Protein AF-A0AAD9Q7V6-F1 (afdb_monomer_lite)

Structure (mmCIF, N/CA/C/O backbone):
data_AF-A0AAD9Q7V6-F1
#
_entry.id   AF-A0AAD9Q7V6-F1
#
loop_
_atom_site.group_PDB
_atom_site.id
_atom_site.type_symbol
_atom_site.label_atom_id
_atom_site.label_alt_id
_atom_site.label_comp_id
_atom_site.label_asym_id
_atom_site.label_entity_id
_atom_site.label_seq_id
_atom_site.pdbx_PDB_ins_code
_atom_site.Cartn_x
_atom_site.Cartn_y
_atom_site.Cartn_z
_atom_site.occupancy
_atom_site.B_iso_or_equiv
_atom_site.auth_seq_id
_atom_site.auth_comp_id
_atom_site.auth_asym_id
_atom_site.auth_atom_id
_atom_site.pdbx_PDB_model_num
ATOM 1 N N . MET A 1 1 ? 27.556 13.913 -31.090 1.00 35.75 1 MET A N 1
ATOM 2 C CA . MET A 1 1 ? 28.424 13.111 -30.200 1.00 35.75 1 MET A CA 1
ATOM 3 C C . MET A 1 1 ? 27.605 11.921 -29.723 1.00 35.75 1 MET A C 1
ATOM 5 O O . MET A 1 1 ? 26.675 12.115 -28.954 1.00 35.75 1 MET A O 1
ATOM 9 N N . ASN A 1 2 ? 27.863 10.731 -30.268 1.00 34.00 2 ASN A N 1
ATOM 10 C CA . ASN A 1 2 ? 27.064 9.528 -30.014 1.00 34.00 2 ASN A CA 1
ATOM 11 C C . ASN A 1 2 ? 27.581 8.805 -28.765 1.00 34.00 2 ASN A C 1
ATOM 13 O O . ASN A 1 2 ? 28.724 8.353 -28.750 1.00 34.00 2 ASN A O 1
ATOM 17 N N . ALA A 1 3 ? 26.743 8.681 -27.735 1.00 35.53 3 ALA A N 1
ATOM 18 C CA . ALA A 1 3 ? 27.043 7.893 -26.545 1.00 35.53 3 ALA A CA 1
ATOM 19 C C . ALA A 1 3 ? 26.446 6.483 -26.694 1.00 35.53 3 ALA A C 1
ATOM 21 O O . ALA A 1 3 ? 25.232 6.299 -26.675 1.00 35.53 3 ALA A O 1
ATOM 22 N N . HIS A 1 4 ? 27.311 5.483 -26.855 1.00 32.25 4 HIS A N 1
ATOM 23 C CA . HIS A 1 4 ? 26.944 4.068 -26.831 1.00 32.25 4 HIS A CA 1
ATOM 24 C C . HIS A 1 4 ? 26.785 3.588 -25.377 1.00 32.25 4 HIS A C 1
ATOM 26 O O . HIS A 1 4 ? 27.742 3.639 -24.606 1.00 32.25 4 HIS A O 1
ATOM 32 N N . MET A 1 5 ? 25.616 3.056 -25.006 1.00 33.19 5 MET A N 1
ATOM 33 C CA .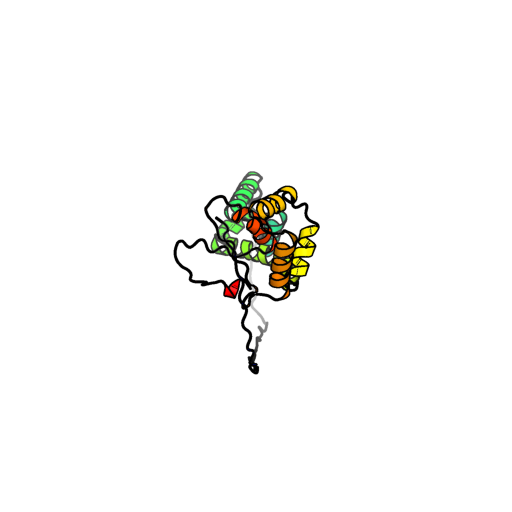 MET A 1 5 ? 25.483 2.214 -23.808 1.00 33.19 5 MET A CA 1
ATOM 34 C C . MET A 1 5 ? 25.910 0.775 -24.130 1.00 33.19 5 MET A C 1
ATOM 36 O O . MET A 1 5 ? 25.491 0.207 -25.138 1.00 33.19 5 MET A O 1
ATOM 40 N N . ALA A 1 6 ? 26.711 0.167 -23.252 1.00 34.28 6 ALA A N 1
ATOM 41 C CA . ALA A 1 6 ? 27.146 -1.225 -23.355 1.00 34.28 6 ALA A CA 1
ATOM 42 C C . ALA A 1 6 ? 26.709 -2.031 -22.122 1.00 34.28 6 ALA A C 1
ATOM 44 O O . ALA A 1 6 ? 26.871 -1.585 -20.988 1.00 34.28 6 ALA A O 1
ATOM 45 N N . ILE A 1 7 ? 26.209 -3.251 -22.346 1.00 32.53 7 ILE A N 1
ATOM 46 C CA . ILE A 1 7 ? 25.852 -4.223 -21.301 1.00 32.53 7 ILE A CA 1
ATOM 47 C C . ILE A 1 7 ? 26.815 -5.412 -21.430 1.00 32.53 7 ILE A C 1
ATOM 49 O O . ILE A 1 7 ? 26.786 -6.128 -22.427 1.00 32.53 7 ILE A O 1
ATOM 53 N N . LYS A 1 8 ? 27.685 -5.638 -20.438 1.00 36.19 8 LYS A N 1
ATOM 54 C CA . LYS A 1 8 ? 28.579 -6.815 -20.378 1.00 36.19 8 LYS A CA 1
ATOM 55 C C . LYS A 1 8 ? 28.016 -7.847 -19.415 1.00 36.19 8 LYS A C 1
ATOM 57 O O . LYS A 1 8 ? 27.647 -7.451 -18.320 1.00 36.19 8 LYS A O 1
ATOM 62 N N . THR A 1 9 ? 28.025 -9.145 -19.760 1.00 33.28 9 THR A N 1
ATOM 63 C CA . THR A 1 9 ? 27.641 -10.233 -18.837 1.00 33.28 9 THR A CA 1
ATOM 64 C C . THR A 1 9 ? 28.693 -11.349 -18.734 1.00 33.28 9 THR A C 1
ATOM 66 O O . THR A 1 9 ? 29.145 -11.855 -19.753 1.00 33.28 9 THR A O 1
ATOM 69 N N . SER A 1 10 ? 29.066 -11.760 -17.511 1.00 34.25 10 SER A N 1
ATOM 70 C CA . SER A 1 10 ? 29.939 -12.926 -17.252 1.00 34.25 10 SER A CA 1
ATOM 71 C C . SER A 1 10 ? 29.336 -13.859 -16.194 1.00 34.25 10 SER A C 1
ATOM 73 O O . SER A 1 10 ? 29.017 -13.415 -15.082 1.00 34.25 10 SER A O 1
ATOM 75 N N . ARG A 1 11 ? 29.190 -15.146 -16.557 1.00 36.81 11 ARG A N 1
ATOM 76 C CA . ARG A 1 11 ? 28.583 -16.249 -15.784 1.00 36.81 11 ARG A CA 1
ATOM 77 C C . ARG A 1 11 ? 29.634 -17.097 -15.058 1.00 36.81 11 ARG A C 1
ATOM 79 O O . ARG A 1 11 ? 30.612 -17.508 -15.673 1.00 36.81 11 ARG A O 1
ATOM 86 N N . LYS A 1 12 ? 29.348 -17.491 -13.812 1.00 34.66 12 LYS A N 1
ATOM 87 C CA . LYS A 1 12 ? 29.797 -18.769 -13.228 1.00 34.66 12 LYS A CA 1
ATOM 88 C C . LYS A 1 12 ? 28.869 -19.142 -12.064 1.00 34.66 12 LYS A C 1
ATOM 90 O O . LYS A 1 12 ? 28.600 -18.299 -11.215 1.00 34.66 12 LYS A O 1
ATOM 95 N N . ARG A 1 13 ? 28.321 -20.362 -12.075 1.00 37.06 13 ARG A N 1
ATOM 96 C CA . ARG A 1 13 ? 27.428 -20.918 -11.039 1.00 37.06 13 ARG A CA 1
ATOM 97 C C . ARG A 1 13 ? 28.232 -21.791 -10.072 1.00 37.06 13 ARG A C 1
ATOM 99 O O . ARG A 1 13 ? 29.100 -22.529 -10.532 1.00 37.06 13 ARG A O 1
ATOM 106 N N . ARG A 1 14 ? 27.868 -21.786 -8.786 1.00 32.53 14 ARG A N 1
ATOM 107 C CA . ARG A 1 14 ? 28.041 -22.924 -7.866 1.00 32.53 14 ARG A CA 1
ATOM 108 C C . ARG A 1 14 ? 26.892 -22.965 -6.849 1.00 32.53 14 ARG A C 1
ATOM 110 O O . ARG A 1 14 ? 26.358 -21.925 -6.485 1.00 32.53 14 ARG A O 1
ATOM 117 N N . ILE A 1 15 ? 26.517 -24.193 -6.502 1.00 39.31 15 ILE A N 1
ATOM 118 C CA . ILE A 1 15 ? 25.360 -24.652 -5.713 1.00 39.31 15 ILE A CA 1
ATOM 119 C C . ILE A 1 15 ? 25.697 -24.607 -4.206 1.00 39.31 15 ILE A C 1
ATOM 121 O O . ILE A 1 15 ? 26.865 -24.782 -3.856 1.00 39.31 15 ILE A O 1
ATOM 125 N N . ARG A 1 16 ? 24.698 -24.409 -3.329 1.00 33.72 16 ARG A N 1
ATOM 126 C CA . ARG A 1 16 ? 24.778 -24.644 -1.869 1.00 33.72 16 ARG A CA 1
ATOM 127 C C . ARG A 1 16 ? 23.681 -25.627 -1.412 1.00 33.72 16 ARG A C 1
ATOM 129 O O . ARG A 1 16 ? 22.630 -25.630 -2.050 1.00 33.72 16 ARG A O 1
ATOM 136 N N . PRO A 1 17 ? 23.915 -26.419 -0.347 1.00 33.84 17 PRO A N 1
ATOM 137 C CA . PRO A 1 17 ? 22.923 -27.312 0.251 1.00 33.84 17 PRO A CA 1
ATOM 138 C C . PRO A 1 17 ? 22.134 -26.656 1.403 1.00 33.84 17 PRO A C 1
ATOM 140 O O . PRO A 1 17 ? 22.590 -25.675 1.994 1.00 33.84 17 PRO A O 1
ATOM 143 N N . GLU A 1 18 ? 20.954 -27.222 1.671 1.00 37.53 18 GLU A N 1
ATOM 144 C CA . GLU A 1 18 ? 19.936 -26.828 2.660 1.00 37.53 18 GLU A CA 1
ATOM 145 C C . GLU A 1 18 ? 20.169 -27.360 4.088 1.00 37.53 18 GLU A C 1
ATOM 147 O O . GLU A 1 18 ? 21.005 -28.241 4.287 1.00 37.53 18 GLU A O 1
ATOM 152 N N . MET A 1 19 ? 19.333 -26.845 5.014 1.00 30.16 19 MET A N 1
ATOM 153 C CA . MET A 1 19 ? 18.689 -27.456 6.207 1.00 30.16 19 MET A CA 1
ATOM 154 C C . MET A 1 19 ? 18.848 -26.568 7.456 1.00 30.16 19 MET A C 1
ATOM 156 O O . MET A 1 19 ? 19.896 -25.960 7.628 1.00 30.16 19 MET A O 1
ATOM 160 N N . ASN A 1 20 ? 17.945 -26.485 8.437 1.00 31.03 20 ASN A N 1
ATOM 161 C CA . ASN A 1 20 ? 16.510 -26.756 8.629 1.00 31.03 20 ASN A CA 1
ATOM 162 C C . ASN A 1 20 ? 16.186 -26.098 10.002 1.00 31.03 20 ASN A C 1
ATOM 164 O O . ASN A 1 20 ? 17.057 -26.109 10.874 1.00 31.03 20 ASN A O 1
ATOM 168 N N . ILE A 1 21 ? 15.003 -25.510 10.213 1.00 31.11 21 ILE A N 1
ATOM 169 C CA . ILE A 1 21 ? 14.631 -24.834 11.479 1.00 31.11 21 ILE A CA 1
ATOM 170 C C . ILE A 1 21 ? 13.596 -25.693 12.211 1.00 31.11 21 ILE A C 1
ATOM 172 O O . ILE A 1 21 ? 12.553 -26.017 11.647 1.00 31.11 21 ILE A O 1
ATOM 176 N N . GLY A 1 22 ? 13.911 -26.077 13.450 1.00 29.25 22 GLY A N 1
ATOM 177 C CA . GLY A 1 22 ? 13.028 -26.818 14.348 1.00 29.25 22 GLY A CA 1
ATOM 178 C C . GLY A 1 22 ? 12.023 -25.903 15.049 1.00 29.25 22 GLY A C 1
ATOM 179 O O . GLY A 1 22 ? 12.380 -24.825 15.521 1.00 29.25 22 GLY A O 1
ATOM 180 N N . LEU A 1 23 ? 10.773 -26.360 15.088 1.00 36.50 23 LEU A N 1
ATOM 181 C CA . LEU A 1 23 ? 9.669 -25.837 15.887 1.00 36.50 23 LEU A CA 1
ATOM 182 C C . LEU A 1 23 ? 9.578 -26.652 17.180 1.00 36.50 23 LEU A C 1
ATOM 184 O O . LEU A 1 23 ? 9.583 -27.878 17.103 1.00 36.50 23 LEU A O 1
ATOM 188 N N . GLU A 1 24 ? 9.392 -25.990 18.319 1.00 32.50 24 GLU A N 1
ATOM 189 C CA . GLU A 1 24 ? 8.791 -26.606 19.506 1.00 32.50 24 GLU A CA 1
ATOM 190 C C . GLU A 1 24 ? 7.667 -25.702 20.026 1.00 32.50 24 GLU A C 1
ATOM 192 O O . GLU A 1 24 ? 7.844 -24.498 20.230 1.00 32.50 24 GLU A O 1
ATOM 197 N N . SER A 1 25 ? 6.488 -26.315 20.138 1.00 34.91 25 SER A N 1
ATOM 198 C CA . SER A 1 25 ? 5.288 -25.847 20.825 1.00 34.91 25 SER A CA 1
ATOM 199 C C . SER A 1 25 ? 5.314 -26.280 22.288 1.00 34.91 25 SER A C 1
ATOM 201 O O . SER A 1 25 ? 6.176 -27.067 22.663 1.00 34.91 25 SER A O 1
ATOM 203 N N . ASP A 1 26 ? 4.334 -25.789 23.057 1.00 31.30 26 ASP A N 1
ATOM 204 C CA . ASP A 1 26 ? 3.621 -26.431 24.186 1.00 31.30 26 ASP A CA 1
ATOM 205 C C . ASP A 1 26 ? 3.335 -25.363 25.257 1.00 31.30 26 ASP A C 1
ATOM 207 O O . ASP A 1 26 ? 4.166 -24.495 25.500 1.00 31.30 26 ASP A O 1
ATOM 211 N N . ASN A 1 27 ? 2.238 -25.321 26.006 1.00 32.78 27 ASN A N 1
ATOM 212 C CA . ASN A 1 27 ? 0.905 -25.924 26.014 1.00 32.78 27 ASN A CA 1
ATOM 213 C C . ASN A 1 27 ? 0.145 -25.106 27.085 1.00 32.78 27 ASN A C 1
ATOM 215 O O . ASN A 1 27 ? 0.725 -24.772 28.120 1.00 32.78 27 ASN A O 1
ATOM 219 N N . GLU A 1 28 ? -1.129 -24.789 26.863 1.00 34.22 28 GLU A N 1
ATOM 220 C CA . GLU A 1 28 ? -2.034 -24.306 27.917 1.00 34.22 28 GLU A CA 1
ATOM 221 C C . GLU A 1 28 ? -2.770 -25.491 28.551 1.00 34.22 28 GLU A C 1
ATOM 223 O O . GLU A 1 28 ? -3.213 -26.357 27.804 1.00 34.22 28 GLU A O 1
ATOM 228 N N . ASP A 1 29 ? -2.940 -25.509 29.883 1.00 29.33 29 ASP A N 1
ATOM 229 C CA . ASP A 1 29 ? -4.246 -25.762 30.529 1.00 29.33 29 ASP A CA 1
ATOM 230 C C . ASP A 1 29 ? -4.185 -25.678 32.073 1.00 29.33 29 ASP A C 1
ATOM 232 O O . ASP A 1 29 ? -3.209 -26.109 32.689 1.00 29.33 29 ASP A O 1
ATOM 236 N N . SER A 1 30 ? -5.260 -25.173 32.696 1.00 32.59 30 SER A N 1
ATOM 237 C CA . SER A 1 30 ? -5.897 -25.668 33.948 1.00 32.59 30 SER A CA 1
ATOM 238 C C . SER A 1 30 ? -6.788 -24.584 34.596 1.00 32.59 30 SER A C 1
ATOM 240 O O . SER A 1 30 ? -6.319 -23.574 35.111 1.00 32.59 30 SER A O 1
ATOM 242 N N . LEU A 1 31 ? -8.108 -24.654 34.394 1.00 31.17 31 LEU A N 1
ATOM 243 C CA . LEU A 1 31 ? -9.148 -25.308 35.219 1.00 31.17 31 LEU A CA 1
ATOM 244 C C . LEU A 1 31 ? -9.481 -24.626 36.569 1.00 31.17 31 LEU A C 1
ATOM 246 O O . LEU A 1 31 ? -8.830 -24.854 37.587 1.00 31.17 31 LEU A O 1
ATOM 250 N N . LEU A 1 32 ? -10.603 -23.893 36.595 1.00 31.61 32 LEU A N 1
ATOM 251 C CA . LEU A 1 32 ? -11.353 -23.528 37.805 1.00 31.61 32 LEU A CA 1
ATOM 252 C C . LEU A 1 32 ? -12.389 -24.621 38.127 1.00 31.61 32 LEU A C 1
ATOM 254 O O . LEU A 1 32 ? -13.068 -25.115 37.228 1.00 31.61 32 LEU A O 1
ATOM 258 N N . LYS A 1 33 ? -12.524 -24.974 39.411 1.00 35.44 33 LYS A N 1
ATOM 259 C CA . LYS A 1 33 ? -13.594 -25.826 39.958 1.00 35.44 33 LYS A CA 1
ATOM 260 C C . LYS A 1 33 ? -14.534 -24.985 40.829 1.00 35.44 33 LYS A C 1
ATOM 262 O O . LYS A 1 33 ? -14.056 -24.167 41.611 1.00 35.44 33 LYS A O 1
ATOM 267 N N . GLU A 1 34 ? -15.835 -25.232 40.705 1.00 30.98 34 GLU A N 1
ATOM 268 C CA . GLU A 1 34 ? -16.918 -24.656 41.518 1.00 30.98 34 GLU A CA 1
ATOM 269 C C . GLU A 1 34 ? -17.377 -25.593 42.665 1.00 30.98 34 GLU A C 1
ATOM 271 O O . GLU A 1 34 ? -17.380 -26.814 42.490 1.00 30.98 34 GLU A O 1
ATOM 276 N N . ASP A 1 35 ? -17.815 -24.944 43.766 1.00 34.00 35 ASP A N 1
ATOM 277 C CA . ASP A 1 35 ? -18.933 -25.228 44.713 1.00 34.00 35 ASP A CA 1
ATOM 278 C C . ASP A 1 35 ? -18.920 -26.450 45.676 1.00 34.00 35 ASP A C 1
ATOM 280 O O . ASP A 1 35 ? -18.160 -27.387 45.430 1.00 34.00 35 ASP A O 1
ATOM 284 N N . PRO A 1 36 ? -19.780 -26.550 46.748 1.00 45.62 36 PRO A N 1
ATOM 285 C CA . PRO A 1 36 ? -20.780 -25.623 47.370 1.00 45.62 36 PRO A CA 1
ATOM 286 C C . PRO A 1 36 ? -20.856 -25.617 48.947 1.00 45.62 36 PRO A C 1
ATOM 288 O O . PRO A 1 36 ? -20.284 -26.475 49.613 1.00 45.62 36 PRO A O 1
ATOM 291 N N . GLY A 1 37 ? -21.707 -24.750 49.551 1.00 30.22 37 GLY A N 1
ATOM 292 C CA . GLY A 1 37 ? -22.650 -25.166 50.632 1.00 30.22 37 GLY A CA 1
ATOM 293 C C . GLY A 1 37 ? -22.768 -24.372 51.969 1.00 30.22 37 GLY A C 1
ATOM 294 O O . GLY A 1 37 ? -21.843 -24.403 52.765 1.00 30.22 37 GLY A O 1
ATOM 295 N N . LEU A 1 38 ? -23.980 -23.804 52.214 1.00 29.02 38 LEU A N 1
ATOM 296 C CA . LEU A 1 38 ? -24.824 -23.694 53.458 1.00 29.02 38 LEU A CA 1
ATOM 297 C C . LEU A 1 38 ? -24.231 -23.117 54.787 1.00 29.02 38 LEU A C 1
ATOM 299 O O . LEU A 1 38 ? -23.137 -23.480 55.170 1.00 29.02 38 LEU A O 1
ATOM 303 N N . SER A 1 39 ? -24.865 -22.316 55.668 1.00 29.14 39 SER A N 1
ATOM 304 C CA . SER A 1 39 ? -26.262 -22.097 56.112 1.00 29.14 39 SER A CA 1
ATOM 305 C C . SER A 1 39 ? -26.320 -20.941 57.157 1.00 29.14 39 SER A C 1
ATOM 307 O O . SER A 1 39 ? -25.304 -20.657 57.788 1.00 29.14 39 SER A O 1
ATOM 309 N N . GLY A 1 40 ? -27.489 -20.314 57.392 1.00 28.67 40 GLY A N 1
ATOM 310 C CA . GLY A 1 40 ? -27.731 -19.430 58.556 1.00 28.67 40 GLY A CA 1
ATOM 311 C C . GLY A 1 40 ? -28.948 -18.489 58.434 1.00 28.67 40 GLY A C 1
ATOM 312 O O . GLY A 1 40 ? -28.866 -17.467 57.765 1.00 28.67 40 GLY A O 1
ATOM 313 N N . LEU A 1 41 ? -30.064 -18.853 59.082 1.00 34.06 41 LEU A N 1
ATOM 314 C CA . LEU A 1 41 ? -31.306 -18.074 59.321 1.00 34.06 41 LEU A CA 1
ATOM 315 C C . LEU A 1 41 ? -31.018 -16.968 60.380 1.00 34.06 41 LEU A C 1
ATOM 317 O O . LEU A 1 41 ? -30.065 -17.140 61.130 1.00 34.06 41 LEU A O 1
ATOM 321 N N . SER A 1 42 ? -31.692 -15.815 60.535 1.00 31.22 42 SER A N 1
ATOM 322 C CA . SER A 1 42 ? -33.129 -15.518 60.733 1.00 31.22 42 SER A CA 1
ATOM 323 C C . SER A 1 42 ? -33.336 -14.001 61.004 1.00 31.22 42 SER A C 1
ATOM 325 O O . SER A 1 42 ? -32.435 -13.396 61.581 1.00 31.22 42 SER A O 1
ATOM 327 N N . GLY A 1 43 ? -34.539 -13.454 60.751 1.00 27.39 43 GLY A N 1
ATOM 328 C CA . GLY A 1 43 ? -35.145 -12.368 61.561 1.00 27.39 43 GLY A CA 1
ATOM 329 C C . GLY A 1 43 ? -35.328 -10.973 60.928 1.00 27.39 43 GLY A C 1
ATOM 330 O O . GLY A 1 43 ? -34.381 -10.200 60.895 1.00 27.39 43 GLY A O 1
ATOM 331 N N . ASP A 1 44 ? -36.563 -10.708 60.480 1.00 30.80 44 ASP A N 1
ATOM 332 C CA . ASP A 1 44 ? -37.405 -9.493 60.607 1.00 30.80 44 ASP A CA 1
ATOM 333 C C . ASP A 1 44 ? -36.861 -8.085 60.260 1.00 30.80 44 ASP A C 1
ATOM 335 O O . ASP A 1 44 ? -36.004 -7.541 60.944 1.00 30.80 44 ASP A O 1
ATOM 339 N N . ASP A 1 45 ? -37.407 -7.462 59.201 1.00 32.66 45 ASP A N 1
ATOM 340 C CA . ASP A 1 45 ? -38.294 -6.279 59.296 1.00 32.66 45 ASP A CA 1
ATOM 341 C C . ASP A 1 45 ? -38.606 -5.647 57.918 1.00 32.66 45 ASP A C 1
ATOM 343 O O . ASP A 1 45 ? -37.872 -5.754 56.934 1.00 32.66 45 ASP A O 1
ATOM 347 N N . GLU A 1 46 ? -39.786 -5.040 57.860 1.00 40.44 46 GLU A N 1
ATOM 348 C CA . GLU A 1 46 ? -40.559 -4.607 56.699 1.00 40.44 46 GLU A CA 1
ATOM 349 C C . GLU A 1 46 ? -39.998 -3.431 55.860 1.00 40.44 46 GLU A C 1
ATOM 351 O O . GLU A 1 46 ? -39.429 -2.465 56.356 1.00 40.44 46 GLU A O 1
ATOM 356 N N . ILE A 1 47 ? -40.327 -3.498 54.558 1.00 43.09 47 ILE A N 1
ATOM 357 C CA . ILE A 1 47 ? -40.479 -2.403 53.574 1.00 43.09 47 ILE A CA 1
ATOM 358 C C . ILE A 1 47 ? -39.191 -1.631 53.220 1.00 43.09 47 ILE A C 1
ATOM 360 O O . ILE A 1 47 ? -39.027 -0.440 53.469 1.00 43.09 47 ILE A O 1
ATOM 364 N N . GLY A 1 48 ? -38.306 -2.309 52.486 1.00 33.88 48 GLY A N 1
ATOM 365 C CA . GLY A 1 48 ? -37.316 -1.668 51.621 1.00 33.88 48 GLY A CA 1
ATOM 366 C C . GLY A 1 48 ? -37.829 -1.592 50.183 1.00 33.88 48 GLY A C 1
ATOM 367 O O . GLY A 1 48 ? -38.089 -2.624 49.558 1.00 33.88 48 GLY A O 1
ATOM 368 N N . GLU A 1 49 ? -37.973 -0.377 49.650 1.00 42.47 49 GLU A N 1
ATOM 369 C CA . GLU A 1 49 ? -38.216 -0.116 48.230 1.00 42.47 49 GLU A CA 1
ATOM 370 C C . GLU A 1 49 ? -37.329 -1.019 47.365 1.00 42.47 49 GLU A C 1
ATOM 372 O O . GLU A 1 49 ? -36.097 -0.951 47.399 1.00 42.47 49 GLU A O 1
ATOM 377 N N . LYS A 1 50 ? -37.960 -1.878 46.556 1.00 42.25 50 LYS A N 1
ATOM 378 C CA . LYS A 1 50 ? -37.273 -2.633 45.508 1.00 42.25 50 LYS A CA 1
ATOM 379 C C . LYS A 1 50 ? -36.753 -1.633 44.484 1.00 42.25 50 LYS A C 1
ATOM 381 O O . LYS A 1 50 ? -37.426 -1.331 43.497 1.00 42.25 50 LYS A O 1
ATOM 386 N N . SER A 1 51 ? -35.546 -1.130 44.726 1.00 55.84 51 SER A N 1
ATOM 387 C CA . SER A 1 51 ? -34.746 -0.429 43.736 1.00 55.84 51 SER A CA 1
ATOM 388 C C . SER A 1 51 ? -34.731 -1.294 42.478 1.00 55.84 51 SER A C 1
ATOM 390 O O . SER A 1 51 ? -34.224 -2.421 42.450 1.00 55.84 51 SER A O 1
ATOM 392 N N . LYS A 1 52 ? -35.388 -0.803 41.425 1.00 55.72 52 LYS A N 1
ATOM 393 C CA . LYS A 1 52 ? -35.280 -1.391 40.095 1.00 55.72 52 LYS A CA 1
ATOM 394 C C . LYS A 1 52 ? -33.797 -1.326 39.761 1.00 55.72 52 LYS A C 1
ATOM 396 O O . LYS A 1 52 ? -33.297 -0.242 39.486 1.00 55.72 52 LYS A O 1
ATOM 401 N N . LYS A 1 53 ? -33.084 -2.456 39.831 1.00 60.03 53 LYS A N 1
ATOM 402 C CA . LYS A 1 53 ? -31.720 -2.562 39.306 1.00 60.03 53 LYS A CA 1
ATOM 403 C C . LYS A 1 53 ? -31.786 -2.095 37.855 1.00 60.03 53 LYS A C 1
ATOM 405 O O . LYS A 1 53 ? -32.280 -2.829 36.997 1.00 60.03 53 LYS A O 1
ATOM 410 N N . GLU A 1 54 ? -31.366 -0.857 37.598 1.00 62.34 54 GLU A N 1
ATOM 411 C CA . GLU A 1 54 ? -31.237 -0.342 36.245 1.00 62.34 54 GLU A CA 1
ATOM 412 C C . GLU A 1 54 ? -30.365 -1.334 35.486 1.00 62.34 54 GLU A C 1
ATOM 414 O O . GLU A 1 54 ? -29.252 -1.667 35.908 1.00 62.34 54 GLU A O 1
ATOM 419 N N . LYS A 1 55 ? -30.905 -1.885 34.396 1.00 63.78 55 LYS A N 1
ATOM 420 C CA . LYS A 1 55 ? -30.135 -2.756 33.514 1.00 63.78 55 LYS A CA 1
ATOM 421 C C . LYS A 1 55 ? -28.938 -1.935 33.044 1.00 63.78 55 LYS A C 1
ATOM 423 O O . LYS A 1 55 ? -29.117 -0.995 32.272 1.00 63.78 55 LYS A O 1
ATOM 428 N N . LYS A 1 56 ? -27.739 -2.258 33.545 1.00 65.44 56 LYS A N 1
ATOM 429 C CA . LYS A 1 56 ? -26.492 -1.603 33.136 1.00 65.44 56 LYS A CA 1
ATOM 430 C C . LYS A 1 56 ? -26.466 -1.574 31.610 1.00 65.44 56 LYS A C 1
ATOM 432 O O . LYS A 1 56 ? -26.594 -2.624 30.977 1.00 65.44 56 LYS A O 1
ATOM 437 N N . ARG A 1 57 ? -26.351 -0.376 31.029 1.00 67.94 57 ARG A N 1
ATOM 438 C CA . ARG A 1 57 ? -26.245 -0.224 29.575 1.00 67.94 57 ARG A CA 1
ATOM 439 C C . ARG A 1 57 ? -25.062 -1.064 29.102 1.00 67.94 57 ARG A C 1
ATOM 441 O O . ARG A 1 57 ? -23.975 -0.986 29.678 1.00 67.94 57 ARG A O 1
ATOM 448 N N . LYS A 1 58 ? -25.298 -1.916 28.104 1.00 77.50 58 LYS A N 1
ATOM 449 C CA . LYS A 1 58 ? -24.249 -2.761 27.536 1.00 77.50 58 LYS A CA 1
ATOM 450 C C . LYS A 1 58 ? -23.232 -1.834 26.876 1.00 77.50 58 LYS A C 1
ATOM 452 O O . LYS A 1 58 ? -23.582 -1.100 25.958 1.00 77.50 58 LYS A O 1
ATOM 457 N N . ARG A 1 59 ? -22.006 -1.831 27.395 1.00 82.19 59 ARG A N 1
ATOM 458 C CA . ARG A 1 59 ? -20.909 -1.039 26.834 1.00 82.19 59 ARG A CA 1
ATOM 459 C C . ARG A 1 59 ? -20.536 -1.587 25.463 1.00 82.19 59 ARG A C 1
ATOM 461 O O . ARG A 1 59 ? -20.606 -2.798 25.249 1.00 82.19 59 ARG A O 1
ATOM 468 N N . LEU A 1 60 ? -20.115 -0.688 24.579 1.00 90.31 60 LEU A N 1
ATOM 469 C CA . LEU A 1 60 ? -19.609 -1.051 23.265 1.00 90.31 60 LEU A CA 1
ATOM 470 C C . LEU A 1 60 ? -18.349 -1.909 23.430 1.00 90.31 60 LEU A C 1
ATOM 472 O O . LEU A 1 60 ? -17.410 -1.537 24.133 1.00 90.31 60 LEU A O 1
ATOM 476 N N . SER A 1 61 ? -18.348 -3.079 22.804 1.00 93.50 61 SER A N 1
ATOM 477 C CA . SER A 1 61 ? -17.188 -3.972 22.782 1.00 93.50 61 SER A CA 1
ATOM 478 C C . SER A 1 61 ? -16.103 -3.449 21.833 1.00 93.50 61 SER A C 1
ATOM 480 O O . SER A 1 61 ? -16.412 -2.805 20.831 1.00 93.50 61 SER A O 1
ATOM 482 N N . ALA A 1 62 ? -14.835 -3.796 22.082 1.00 92.88 62 ALA A N 1
ATOM 483 C CA . ALA A 1 62 ? -13.732 -3.535 21.148 1.00 92.88 62 ALA A CA 1
ATOM 484 C C . ALA A 1 62 ? -14.001 -4.123 19.750 1.00 92.88 62 ALA A C 1
ATOM 486 O O . ALA A 1 62 ? -13.691 -3.498 18.740 1.00 92.88 62 ALA A O 1
ATOM 487 N N . PHE A 1 63 ? -14.663 -5.281 19.685 1.00 93.50 63 PHE A N 1
ATOM 488 C CA . PHE A 1 63 ? -15.051 -5.917 18.425 1.00 93.50 63 PHE A CA 1
ATOM 489 C C . PHE A 1 63 ? -16.214 -5.202 17.718 1.00 93.50 63 PHE A C 1
ATOM 491 O O . PHE A 1 63 ? -16.284 -5.144 16.494 1.00 93.50 63 PHE A O 1
ATOM 498 N N . GLU A 1 64 ? -17.155 -4.633 18.471 1.00 94.25 64 GLU A N 1
ATOM 499 C CA . GLU A 1 64 ? -18.216 -3.808 17.878 1.00 94.25 64 GLU A CA 1
ATOM 500 C C . GLU A 1 64 ? -17.640 -2.476 17.378 1.00 94.25 64 GLU A C 1
ATOM 502 O O . GLU A 1 64 ? -18.021 -1.987 16.315 1.00 94.25 64 GLU A O 1
ATOM 507 N N . PHE A 1 65 ? -16.666 -1.925 18.104 1.00 95.00 65 PHE A N 1
ATOM 508 C CA . PHE A 1 65 ? -15.933 -0.730 17.710 1.00 95.00 65 PHE A CA 1
ATOM 509 C C . PHE A 1 65 ? -15.100 -0.955 16.441 1.00 95.00 65 PHE A C 1
ATOM 511 O O . PHE A 1 65 ? -15.169 -0.124 15.537 1.00 95.00 65 PHE A O 1
ATOM 518 N N . SER A 1 66 ? -14.398 -2.089 16.302 1.00 96.12 66 SER A N 1
ATOM 519 C CA . SER A 1 66 ? -13.655 -2.420 15.073 1.00 96.12 66 SER A CA 1
ATOM 520 C C . SER A 1 66 ? -14.573 -2.520 13.851 1.00 96.12 66 SER A C 1
ATOM 522 O O . SER A 1 66 ? -14.267 -1.955 12.801 1.00 96.12 66 SER A O 1
ATOM 524 N N . LYS A 1 67 ? -15.761 -3.124 13.997 1.00 96.06 67 LYS A N 1
ATOM 525 C CA . LYS A 1 67 ? -16.779 -3.141 12.932 1.00 96.06 67 LYS A CA 1
ATOM 526 C C . LYS A 1 67 ? -17.213 -1.738 12.519 1.00 96.06 67 LYS A C 1
ATOM 528 O O . LYS A 1 67 ? -17.391 -1.488 11.328 1.00 96.06 67 LYS A O 1
ATOM 533 N N . ILE A 1 68 ? -17.387 -0.823 13.476 1.00 95.25 68 ILE A N 1
ATOM 534 C CA . ILE A 1 68 ? -17.738 0.576 13.188 1.00 95.25 68 ILE A CA 1
ATOM 535 C C . ILE A 1 68 ? -16.602 1.272 12.433 1.00 95.25 68 ILE A C 1
ATOM 537 O O . ILE A 1 68 ? -16.888 1.975 11.466 1.00 95.25 68 ILE A O 1
ATOM 541 N N . ILE A 1 69 ? -15.344 1.063 12.839 1.00 96.31 69 ILE A N 1
ATOM 542 C CA . ILE A 1 69 ? -14.157 1.634 12.180 1.00 96.31 69 ILE A CA 1
ATOM 543 C C . ILE A 1 69 ? -14.138 1.269 10.698 1.00 96.31 69 ILE A C 1
ATOM 545 O O . ILE A 1 69 ? -14.100 2.168 9.856 1.00 96.31 69 ILE A O 1
ATOM 549 N N . VAL A 1 70 ? -14.238 -0.025 10.387 1.00 96.00 70 VAL A N 1
ATOM 550 C CA . VAL A 1 70 ? -14.213 -0.517 9.003 1.00 96.00 70 VAL A CA 1
ATOM 551 C C . VAL A 1 70 ? -15.441 -0.025 8.236 1.00 96.00 70 VAL A C 1
ATOM 553 O O . VAL A 1 70 ? -15.309 0.590 7.182 1.00 96.00 70 VAL A O 1
ATOM 556 N N . SER A 1 71 ? -16.643 -0.177 8.807 1.00 96.12 71 SER A N 1
ATOM 557 C CA . SER A 1 71 ? -17.902 0.214 8.146 1.00 96.12 71 SER A CA 1
ATOM 558 C C . SER A 1 71 ? -18.002 1.715 7.852 1.00 96.12 71 SER A C 1
ATOM 560 O O . SER A 1 71 ? -18.755 2.127 6.970 1.00 96.12 71 SER A O 1
ATOM 562 N N . LYS A 1 72 ? -17.309 2.555 8.629 1.00 95.00 72 LYS A N 1
ATOM 563 C CA . LYS A 1 72 ? -17.270 4.013 8.448 1.00 95.00 72 LYS A CA 1
ATOM 564 C C . LYS A 1 72 ? -15.995 4.504 7.767 1.00 95.00 72 LYS A C 1
ATOM 566 O O . LYS A 1 72 ? -15.882 5.707 7.555 1.00 95.00 72 LYS A O 1
ATOM 571 N N . GLY A 1 73 ? -15.072 3.609 7.413 1.00 94.38 73 GLY A N 1
ATOM 572 C CA . GLY A 1 73 ? -13.827 3.960 6.735 1.00 94.38 73 GLY A CA 1
ATOM 573 C C . GLY A 1 73 ? -12.903 4.855 7.565 1.00 94.38 73 GLY A C 1
ATOM 574 O O . GLY A 1 73 ? -12.233 5.717 7.007 1.00 94.38 73 GLY A O 1
ATOM 575 N N . LEU A 1 74 ? -12.879 4.696 8.892 1.00 95.44 74 LEU A N 1
ATOM 576 C CA . LEU A 1 74 ? -12.078 5.550 9.776 1.00 95.44 74 LEU A CA 1
ATOM 577 C C . LEU A 1 74 ? -10.613 5.111 9.726 1.00 95.44 74 LEU A C 1
ATOM 579 O O . LEU A 1 74 ? -10.277 4.033 10.213 1.00 95.44 74 LEU A O 1
ATOM 583 N N . LYS A 1 75 ? -9.739 5.927 9.134 1.00 93.88 75 LYS A N 1
ATOM 584 C CA . LYS A 1 75 ? -8.324 5.574 8.923 1.00 93.88 75 LYS A CA 1
ATOM 585 C C . LYS A 1 75 ? -7.393 6.154 9.987 1.00 93.88 75 LYS A C 1
ATOM 587 O O . LYS A 1 75 ? -6.281 5.660 10.141 1.00 93.88 75 LYS A O 1
ATOM 592 N N . SER A 1 76 ? -7.829 7.162 10.741 1.00 95.38 76 SER A N 1
ATOM 593 C CA . SER A 1 76 ? -7.015 7.795 11.779 1.00 95.38 76 SER A CA 1
ATOM 594 C C . SER A 1 76 ? -7.744 7.937 13.116 1.00 95.38 76 SER A C 1
ATOM 596 O O . SER A 1 76 ? -8.972 7.988 13.188 1.00 95.38 76 SER A O 1
ATOM 598 N N . HIS A 1 77 ? -6.971 8.072 14.197 1.00 94.69 77 HIS A N 1
ATOM 599 C CA . HIS A 1 77 ? -7.499 8.387 15.529 1.00 94.69 77 HIS A CA 1
ATOM 600 C C . HIS A 1 77 ? -8.323 9.685 15.536 1.00 94.69 77 HIS A C 1
ATOM 602 O O . HIS A 1 77 ? -9.335 9.790 16.227 1.00 94.69 77 HIS A O 1
ATOM 608 N N . THR A 1 78 ? -7.918 10.677 14.741 1.00 95.69 78 THR A N 1
ATOM 609 C CA . THR A 1 78 ? -8.641 11.946 14.609 1.00 95.69 78 THR A CA 1
ATOM 610 C C . THR A 1 78 ? -10.025 11.739 13.998 1.00 95.69 78 THR A C 1
ATOM 612 O O . THR A 1 78 ? -10.990 12.317 14.495 1.00 95.69 78 THR A O 1
ATOM 615 N N . ASP A 1 79 ? -10.157 10.865 12.995 1.00 94.75 79 ASP A N 1
ATOM 616 C CA . ASP A 1 79 ? -11.456 10.538 12.385 1.00 94.75 79 ASP A CA 1
ATOM 617 C C . ASP A 1 79 ? -12.386 9.854 13.392 1.00 94.75 79 ASP A C 1
ATOM 619 O O . ASP A 1 79 ? -13.582 10.147 13.461 1.00 94.75 79 ASP A O 1
ATOM 623 N N . VAL A 1 80 ? -11.820 8.974 14.222 1.00 95.44 80 VAL A N 1
ATOM 624 C CA . VAL A 1 80 ? -12.528 8.296 15.315 1.00 95.44 80 VAL A CA 1
ATOM 625 C C . VAL A 1 80 ? -13.055 9.308 16.337 1.00 95.44 80 VAL A C 1
ATOM 627 O O . VAL A 1 80 ? -14.229 9.245 16.713 1.00 95.44 80 VAL A O 1
ATOM 630 N N . LEU A 1 81 ? -12.231 10.277 16.749 1.00 96.00 81 LEU A N 1
ATOM 631 C CA . LEU A 1 81 ? -12.647 11.354 17.653 1.00 96.00 81 LEU A CA 1
ATOM 632 C C . LEU A 1 81 ? -13.714 12.259 17.029 1.00 96.00 81 LEU A C 1
ATOM 634 O O . LEU A 1 81 ? -14.698 12.594 17.692 1.00 96.00 81 LEU A O 1
ATOM 638 N N . ALA A 1 82 ? -13.544 12.637 15.761 1.00 96.19 82 ALA A N 1
ATOM 639 C CA . ALA A 1 82 ? -14.502 13.464 15.039 1.00 96.19 82 ALA A CA 1
ATOM 640 C C . ALA A 1 82 ? -15.871 12.774 14.965 1.00 96.19 82 ALA A C 1
ATOM 642 O O . ALA A 1 82 ? -16.897 13.387 15.275 1.00 96.19 82 ALA A O 1
ATOM 643 N N . LEU A 1 83 ? -15.893 11.473 14.650 1.00 95.31 83 LEU A N 1
ATOM 644 C CA . LEU A 1 83 ? -17.125 10.692 14.625 1.00 95.31 83 LEU A CA 1
ATOM 645 C C . LEU A 1 83 ? -17.767 10.596 16.016 1.00 95.31 83 LEU A C 1
ATOM 647 O O . LEU A 1 83 ? -18.982 10.772 16.137 1.00 95.31 83 LEU A O 1
ATOM 651 N N . ALA A 1 84 ? -16.980 10.362 17.067 1.00 94.88 84 ALA A N 1
ATOM 652 C CA . ALA A 1 84 ? -17.484 10.305 18.437 1.00 94.88 84 ALA A CA 1
ATOM 653 C C . ALA A 1 84 ? -18.089 11.645 18.887 1.00 94.88 84 ALA A C 1
ATOM 655 O O . ALA A 1 84 ? -19.167 11.667 19.483 1.00 94.88 84 ALA A O 1
ATOM 656 N N . HIS A 1 85 ? -17.458 12.769 18.537 1.00 95.62 85 HIS A N 1
ATOM 657 C CA . HIS A 1 85 ? -17.995 14.106 18.795 1.00 95.62 85 HIS A CA 1
ATOM 658 C C . HIS A 1 85 ? -19.322 14.339 18.055 1.00 95.62 85 HIS A C 1
ATOM 660 O O . HIS A 1 85 ? -20.307 14.779 18.651 1.00 95.62 85 HIS A O 1
ATOM 666 N N . MET A 1 86 ? -19.397 13.967 16.772 1.00 94.44 86 MET A N 1
ATOM 667 C CA . MET A 1 86 ? -20.639 14.052 15.996 1.00 94.44 86 MET A CA 1
ATOM 668 C C . MET A 1 86 ? -21.763 13.183 16.578 1.00 94.44 86 MET A C 1
ATOM 670 O O . MET A 1 86 ? -22.926 13.586 16.539 1.00 94.44 86 MET A O 1
ATOM 674 N N . GLN A 1 87 ? -21.449 11.993 17.099 1.00 93.88 87 GLN A N 1
ATOM 675 C CA . GLN A 1 87 ? -22.430 11.102 17.726 1.00 93.88 87 GLN A CA 1
ATOM 676 C C . GLN A 1 87 ? -22.902 11.625 19.084 1.00 93.88 87 GLN A C 1
ATOM 678 O O . GLN A 1 87 ? -24.107 11.613 19.348 1.00 93.88 87 GLN A O 1
ATOM 683 N N . LYS A 1 88 ? -21.989 12.178 19.889 1.00 94.19 88 LYS A N 1
ATOM 684 C CA . LYS A 1 88 ? -22.306 12.830 21.163 1.00 94.19 88 LYS A CA 1
ATOM 685 C C . LYS A 1 88 ? -23.317 13.963 20.973 1.00 94.19 88 LYS A C 1
ATOM 687 O O . LYS A 1 88 ? -24.301 14.021 21.703 1.00 94.19 88 LYS A O 1
ATOM 692 N N . ASN A 1 89 ? -23.144 14.793 19.943 1.00 92.88 89 ASN A N 1
ATOM 693 C CA . ASN A 1 89 ? -24.085 15.878 19.624 1.00 92.88 89 ASN A CA 1
ATOM 694 C C . ASN A 1 89 ? -25.475 15.372 19.196 1.00 92.88 89 ASN A C 1
ATOM 696 O O . ASN A 1 89 ? -26.449 16.113 19.259 1.00 92.88 89 ASN A O 1
ATOM 700 N N . LYS A 1 90 ? -25.579 14.103 18.786 1.00 92.69 90 LYS A N 1
ATOM 701 C CA . LYS A 1 90 ? -26.835 13.413 18.451 1.00 92.69 90 LYS A CA 1
ATOM 702 C C . LYS A 1 90 ? -27.387 12.585 19.621 1.00 92.69 90 LYS A C 1
ATOM 704 O O . LYS A 1 90 ? -28.288 11.777 19.414 1.00 92.69 90 LYS A O 1
ATOM 709 N N . GLY A 1 91 ? -26.822 12.731 20.822 1.00 89.38 91 GLY A N 1
ATOM 710 C CA . GLY A 1 91 ? -27.224 11.999 22.027 1.00 89.38 91 GLY A CA 1
ATOM 711 C C . GLY A 1 91 ? -26.709 10.559 22.116 1.00 89.38 91 GLY A C 1
ATOM 712 O O . GLY A 1 91 ? -27.073 9.846 23.047 1.00 89.38 91 GLY A O 1
ATOM 713 N N . LYS A 1 92 ? -25.860 10.113 21.179 1.00 91.62 92 LYS A N 1
ATOM 714 C CA . LYS A 1 92 ? -25.234 8.782 21.201 1.00 91.62 92 LYS A CA 1
ATOM 715 C C . LYS A 1 92 ? -23.843 8.891 21.821 1.00 91.62 92 LYS A C 1
ATOM 717 O O . LYS A 1 92 ? -22.899 9.313 21.154 1.00 91.62 92 LYS A O 1
ATOM 722 N N . THR A 1 93 ? -23.719 8.552 23.101 1.00 92.44 93 THR A N 1
ATOM 723 C CA . THR A 1 93 ? -22.472 8.728 23.867 1.00 92.44 93 THR A CA 1
ATOM 724 C C . THR A 1 93 ? -21.593 7.482 23.922 1.00 92.44 93 THR A C 1
ATOM 726 O O . THR A 1 93 ? -20.421 7.609 24.262 1.00 92.44 93 THR A O 1
ATOM 729 N N . ASP A 1 94 ? -22.095 6.316 23.504 1.00 91.38 94 ASP A N 1
ATOM 730 C CA . ASP A 1 94 ? -21.416 5.017 23.644 1.00 91.38 94 ASP A CA 1
ATOM 731 C C . ASP A 1 94 ? -19.977 5.017 23.096 1.00 91.38 94 ASP A C 1
ATOM 733 O O . ASP A 1 94 ? -19.046 4.522 23.736 1.00 91.38 94 ASP A O 1
ATOM 737 N N . MET A 1 95 ? -19.772 5.615 21.916 1.00 91.88 95 MET A N 1
ATOM 738 C CA . MET A 1 95 ? -18.456 5.697 21.274 1.00 91.88 95 MET A CA 1
ATOM 739 C C . MET A 1 95 ? -17.501 6.617 22.048 1.00 91.88 95 MET A C 1
ATOM 741 O O . MET A 1 95 ? -16.337 6.276 22.241 1.00 91.88 95 MET A O 1
ATOM 745 N N . ALA A 1 96 ? -17.996 7.762 22.523 1.00 93.19 96 ALA A N 1
ATOM 746 C CA . ALA A 1 96 ? -17.203 8.717 23.293 1.00 93.19 96 ALA A CA 1
ATOM 747 C C . ALA A 1 96 ? -16.814 8.146 24.667 1.00 93.19 96 ALA A C 1
ATOM 749 O O . ALA A 1 96 ? -15.663 8.272 25.078 1.00 93.19 96 ALA A O 1
ATOM 750 N N . GLU A 1 97 ? -17.742 7.469 25.345 1.00 93.12 97 GLU A N 1
ATOM 751 C CA . GLU A 1 97 ? -17.485 6.790 26.619 1.00 93.12 97 GLU A CA 1
ATOM 752 C C . GLU A 1 97 ? -16.432 5.687 26.469 1.00 93.12 97 GLU A C 1
ATOM 754 O O . GLU A 1 97 ? -15.514 5.589 27.283 1.00 93.12 97 GLU A O 1
ATOM 759 N N . SER A 1 98 ? -16.520 4.896 25.395 1.00 92.19 98 SER A N 1
ATOM 760 C CA . SER A 1 98 ? -15.563 3.818 25.119 1.00 92.19 98 SER A CA 1
ATOM 761 C C . SER A 1 98 ? -14.157 4.357 24.853 1.00 92.19 98 SER A C 1
ATOM 763 O O . SER A 1 98 ? -13.191 3.835 25.404 1.00 92.19 98 SER A O 1
ATOM 765 N N . ILE A 1 99 ? -14.036 5.449 24.089 1.00 93.50 99 ILE A N 1
ATOM 766 C CA . ILE A 1 99 ? -12.748 6.111 23.821 1.00 93.50 99 ILE A CA 1
ATOM 767 C C . ILE A 1 99 ? -12.108 6.622 25.115 1.00 93.50 99 ILE A C 1
ATOM 769 O O . ILE A 1 99 ? -10.918 6.405 25.338 1.00 93.50 99 ILE A O 1
ATOM 773 N N . VAL A 1 100 ? -12.886 7.281 25.980 1.00 93.12 100 VAL A N 1
ATOM 774 C CA . VAL A 1 100 ? -12.378 7.804 27.258 1.00 93.12 100 VAL A CA 1
ATOM 775 C C . VAL A 1 100 ? -11.950 6.667 28.187 1.00 93.12 100 VAL A C 1
ATOM 777 O O . VAL A 1 100 ? -10.917 6.773 28.840 1.00 93.12 100 VAL A O 1
ATOM 780 N N . ASN A 1 101 ? -12.706 5.567 28.223 1.00 92.88 101 ASN A N 1
ATOM 781 C CA . ASN A 1 101 ? -12.415 4.430 29.095 1.00 92.88 101 ASN A CA 1
ATOM 782 C C . ASN A 1 101 ? -11.199 3.604 28.637 1.00 92.88 101 ASN A C 1
ATOM 784 O O . ASN A 1 101 ? -10.452 3.101 29.469 1.00 92.88 101 ASN A O 1
ATOM 788 N N . TRP A 1 102 ? -11.007 3.431 27.329 1.00 93.56 102 TRP A N 1
ATOM 789 C CA . TRP A 1 102 ? -9.890 2.658 26.774 1.00 93.56 102 TRP A CA 1
ATOM 790 C C . TRP A 1 102 ? -8.599 3.471 26.635 1.00 93.56 102 TRP A C 1
ATOM 792 O O . TRP A 1 102 ? -7.502 2.915 26.693 1.00 93.56 102 TRP A O 1
ATOM 802 N N . GLY A 1 103 ? -8.718 4.787 26.455 1.00 92.69 103 GLY A N 1
ATOM 803 C CA . GLY A 1 103 ? -7.590 5.663 26.172 1.00 92.69 103 GLY A CA 1
ATOM 804 C C . GLY A 1 103 ? -7.038 5.496 24.750 1.00 92.69 103 GLY A C 1
ATOM 805 O O . GLY A 1 103 ? -7.386 4.582 24.002 1.00 92.69 103 GLY A O 1
ATOM 806 N N . SER A 1 104 ? -6.140 6.404 24.364 1.00 93.62 104 SER A N 1
ATOM 807 C CA . SER A 1 104 ? -5.635 6.503 22.986 1.00 93.62 104 SER A CA 1
ATOM 808 C C . SER A 1 104 ? -4.875 5.262 22.516 1.00 93.62 104 SER A C 1
ATOM 810 O O . SER A 1 104 ? -4.999 4.872 21.358 1.00 93.62 104 SER A O 1
ATOM 812 N N . LYS A 1 105 ? -4.106 4.618 23.405 1.00 95.06 105 LYS A N 1
ATOM 813 C CA . LYS A 1 105 ? -3.309 3.427 23.067 1.00 95.06 105 LYS A CA 1
ATOM 814 C C . LYS A 1 105 ? -4.189 2.282 22.569 1.00 95.06 105 LYS A C 1
ATOM 816 O O . LYS A 1 105 ? -3.970 1.784 21.471 1.00 95.06 105 LYS A O 1
ATOM 821 N N . VAL A 1 106 ? -5.208 1.924 23.347 1.00 95.12 106 VAL A N 1
ATOM 822 C CA . VAL A 1 106 ? -6.118 0.819 23.021 1.00 95.12 106 VAL A CA 1
ATOM 823 C C . VAL A 1 106 ? -6.965 1.161 21.796 1.00 95.12 106 VAL A C 1
ATOM 825 O O . VAL A 1 106 ? -7.140 0.321 20.922 1.00 95.12 106 VAL A O 1
ATOM 828 N N . VAL A 1 107 ? -7.441 2.405 21.665 1.00 95.75 107 VAL A N 1
ATOM 829 C CA . VAL A 1 107 ? -8.183 2.839 20.466 1.00 95.75 107 VAL A CA 1
ATOM 830 C C . VAL A 1 107 ? -7.330 2.699 19.201 1.00 95.75 107 VAL A C 1
ATOM 832 O O . VAL A 1 107 ? -7.824 2.205 18.189 1.00 95.75 107 VAL A O 1
ATOM 835 N N . ASN A 1 108 ? -6.054 3.087 19.255 1.00 96.06 108 ASN A N 1
ATOM 836 C CA . ASN A 1 108 ? -5.131 2.938 18.130 1.00 96.06 108 ASN A CA 1
ATOM 837 C C . ASN A 1 108 ? -4.848 1.471 17.802 1.00 96.06 108 ASN A C 1
ATOM 839 O O . ASN A 1 108 ? -4.772 1.114 16.630 1.00 96.06 108 ASN A O 1
ATOM 843 N N . GLU A 1 109 ? -4.714 0.621 18.816 1.00 96.62 109 GLU A N 1
ATOM 844 C CA . GLU A 1 109 ? -4.517 -0.813 18.624 1.00 96.62 109 GLU A CA 1
ATOM 845 C C . GLU A 1 109 ? -5.739 -1.476 17.982 1.00 96.62 109 GLU A C 1
ATOM 847 O O . GLU A 1 109 ? -5.585 -2.230 17.022 1.00 96.62 109 GLU A O 1
ATOM 852 N N . VAL A 1 110 ? -6.952 -1.145 18.435 1.00 96.25 110 VAL A N 1
ATOM 853 C CA . VAL A 1 110 ? -8.192 -1.635 17.815 1.00 96.25 110 VAL A CA 1
ATOM 854 C C . VAL A 1 110 ? -8.316 -1.124 16.382 1.00 96.25 110 VAL A C 1
ATOM 856 O O . VAL A 1 110 ? -8.686 -1.893 15.502 1.00 96.25 110 VAL A O 1
ATOM 859 N N . LEU A 1 111 ? -7.976 0.143 16.121 1.00 96.56 111 LEU A N 1
ATOM 860 C CA . LEU A 1 111 ? -7.985 0.713 14.772 1.00 96.56 111 LEU A CA 1
ATOM 861 C C . LEU A 1 111 ? -7.000 0.004 13.841 1.00 96.56 111 LEU A C 1
ATOM 863 O O . LEU A 1 111 ? -7.379 -0.363 12.731 1.00 96.56 111 LEU A O 1
ATOM 867 N N . ARG A 1 112 ? -5.769 -0.232 14.302 1.00 96.31 112 ARG A N 1
ATOM 868 C CA . ARG A 1 112 ? -4.760 -0.982 13.550 1.00 96.31 112 ARG A CA 1
ATOM 869 C C . ARG A 1 112 ? -5.246 -2.402 13.263 1.00 96.31 112 ARG A C 1
ATOM 871 O O . ARG A 1 112 ? -5.328 -2.787 12.105 1.00 96.31 112 ARG A O 1
ATOM 878 N N . THR A 1 113 ? -5.644 -3.129 14.304 1.00 96.50 113 THR A N 1
ATOM 879 C CA . THR A 1 113 ? -6.086 -4.527 14.198 1.00 96.50 113 THR A CA 1
ATOM 880 C C . THR A 1 113 ? -7.309 -4.661 13.290 1.00 96.50 113 THR A C 1
ATOM 882 O O . THR A 1 113 ? -7.404 -5.606 12.517 1.00 96.50 113 THR A O 1
ATOM 885 N N . ALA A 1 114 ? -8.243 -3.706 13.335 1.00 96.50 114 ALA A N 1
ATOM 886 C CA . ALA A 1 114 ? -9.423 -3.706 12.475 1.00 96.50 114 ALA A CA 1
ATOM 887 C C . ALA A 1 114 ? -9.053 -3.654 10.986 1.00 96.50 114 ALA A C 1
ATOM 889 O O . ALA A 1 114 ? -9.598 -4.419 10.193 1.00 96.50 114 ALA A O 1
ATOM 890 N N . TRP A 1 115 ? -8.118 -2.776 10.613 1.00 97.25 115 TRP A N 1
ATOM 891 C CA . TRP A 1 115 ? -7.651 -2.669 9.232 1.00 97.25 115 TRP A CA 1
ATOM 892 C C . TRP A 1 115 ? -6.742 -3.822 8.827 1.00 97.25 115 TRP A C 1
ATOM 894 O O . TRP A 1 115 ? -6.886 -4.320 7.717 1.00 97.25 115 TRP A O 1
ATOM 904 N N . GLU A 1 116 ? -5.879 -4.299 9.725 1.00 95.12 116 GLU A N 1
ATOM 905 C CA . GLU A 1 116 ? -5.082 -5.507 9.494 1.00 95.12 116 GLU A CA 1
ATOM 906 C C . GLU A 1 116 ? -5.988 -6.708 9.209 1.00 95.12 116 GLU A C 1
ATOM 908 O O . GLU A 1 116 ? -5.754 -7.419 8.241 1.00 95.12 116 GLU A O 1
ATOM 913 N N . MET A 1 117 ? -7.060 -6.908 9.983 1.00 95.31 117 MET A N 1
ATOM 914 C CA . MET A 1 117 ? -8.022 -7.989 9.749 1.00 95.31 117 MET A CA 1
ATOM 915 C C . MET A 1 117 ? -8.770 -7.846 8.417 1.00 95.31 117 MET A C 1
ATOM 917 O O . MET A 1 117 ? -8.952 -8.843 7.719 1.00 95.31 117 MET A O 1
ATOM 921 N N . GLU A 1 118 ? -9.210 -6.634 8.068 1.00 94.56 118 GLU A N 1
ATOM 922 C CA . GLU A 1 118 ? -9.940 -6.371 6.820 1.00 94.56 118 GLU A CA 1
ATOM 923 C C . GLU A 1 118 ? -9.046 -6.577 5.587 1.00 94.56 118 GLU A C 1
ATOM 925 O O . GLU A 1 118 ? -9.457 -7.171 4.590 1.00 94.56 118 GLU A O 1
ATOM 930 N N . GLU A 1 119 ? -7.795 -6.121 5.664 1.00 93.50 119 GLU A N 1
ATOM 931 C CA . GLU A 1 119 ? -6.843 -6.152 4.554 1.00 93.50 119 GLU A CA 1
ATOM 932 C C . GLU A 1 119 ? -6.047 -7.472 4.501 1.00 93.50 119 GLU A C 1
ATOM 934 O O . GLU A 1 119 ? -5.478 -7.794 3.456 1.00 93.50 119 GLU A O 1
ATOM 939 N N . ALA A 1 120 ? -6.055 -8.286 5.568 1.00 92.75 120 ALA A N 1
ATOM 940 C CA . ALA A 1 120 ? -5.270 -9.521 5.688 1.00 92.75 120 ALA A CA 1
ATOM 941 C C . ALA A 1 120 ? -5.495 -10.492 4.531 1.00 92.75 120 ALA A C 1
ATOM 943 O O . ALA A 1 120 ? -4.534 -11.004 3.960 1.00 92.75 120 ALA A O 1
ATOM 944 N N . LYS A 1 121 ? -6.756 -10.740 4.156 1.00 91.31 121 LYS A N 1
ATOM 945 C CA . LYS A 1 121 ? -7.068 -11.684 3.076 1.00 91.31 121 LYS A CA 1
ATOM 946 C C . LYS A 1 121 ? -6.515 -11.192 1.738 1.00 91.31 121 LYS A C 1
ATOM 948 O O . LYS A 1 121 ? -5.870 -11.954 1.024 1.00 91.31 121 LYS A O 1
ATOM 953 N N . ALA A 1 122 ? -6.714 -9.912 1.427 1.00 89.62 122 ALA A N 1
ATOM 954 C CA . ALA A 1 122 ? -6.200 -9.310 0.202 1.00 89.62 122 ALA A CA 1
ATOM 955 C C . ALA A 1 122 ? -4.662 -9.283 0.186 1.00 89.62 122 ALA A C 1
ATOM 957 O O . ALA A 1 122 ? -4.049 -9.575 -0.841 1.00 89.62 122 ALA A O 1
ATOM 958 N N . ALA A 1 123 ? -4.030 -8.984 1.325 1.00 88.88 123 ALA A N 1
ATOM 959 C CA . ALA A 1 123 ? -2.581 -9.016 1.482 1.00 88.88 123 ALA A CA 1
ATOM 960 C C . ALA A 1 123 ? -2.021 -10.434 1.288 1.00 88.88 123 ALA A C 1
ATOM 962 O O . ALA A 1 123 ? -1.046 -10.612 0.559 1.00 88.88 123 ALA A O 1
ATOM 963 N N . GLN A 1 124 ? -2.670 -11.448 1.864 1.00 91.94 124 GLN A N 1
ATOM 964 C CA . GLN A 1 124 ? -2.289 -12.852 1.716 1.00 91.94 124 GLN A CA 1
ATOM 965 C C . GLN A 1 124 ? -2.431 -13.332 0.266 1.00 91.94 124 GLN A C 1
ATOM 967 O O . GLN A 1 124 ? -1.504 -13.926 -0.284 1.00 91.94 124 GLN A O 1
ATOM 972 N N . GLU A 1 125 ? -3.567 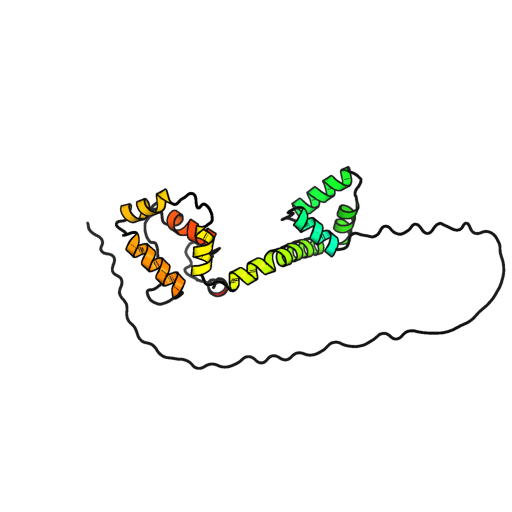-13.050 -0.377 1.00 92.06 125 GLU A N 1
ATOM 973 C CA . GLU A 1 125 ? -3.794 -13.385 -1.788 1.00 92.06 125 GLU A CA 1
ATOM 974 C C . GLU A 1 125 ? -2.769 -12.706 -2.694 1.00 92.06 125 GLU A C 1
ATOM 976 O O . GLU A 1 125 ? -2.276 -13.304 -3.647 1.00 92.06 125 GLU A O 1
ATOM 981 N N . ARG A 1 126 ? -2.417 -11.456 -2.393 1.00 90.12 126 ARG A N 1
ATOM 982 C CA . ARG A 1 126 ? -1.410 -10.706 -3.136 1.00 90.12 126 ARG A CA 1
ATOM 983 C C . ARG A 1 126 ? 0.000 -11.256 -2.931 1.00 90.12 126 ARG A C 1
ATOM 985 O O . ARG A 1 126 ? 0.737 -11.338 -3.907 1.00 90.12 126 ARG A O 1
ATOM 992 N N . ALA A 1 127 ? 0.366 -11.646 -1.712 1.00 87.75 127 ALA A N 1
ATOM 993 C CA . ALA A 1 127 ? 1.668 -12.242 -1.406 1.00 87.75 127 ALA A CA 1
ATOM 994 C C . ALA A 1 127 ? 1.867 -13.603 -2.096 1.00 87.75 127 ALA A C 1
ATOM 996 O O . ALA A 1 127 ? 2.986 -13.956 -2.458 1.00 87.75 127 ALA A O 1
ATOM 997 N N . ALA A 1 128 ? 0.782 -14.350 -2.323 1.00 91.44 128 ALA A N 1
ATOM 998 C CA . ALA A 1 128 ? 0.821 -15.611 -3.059 1.00 91.44 128 ALA A CA 1
ATOM 999 C C . ALA A 1 128 ? 1.018 -15.432 -4.578 1.00 91.44 128 ALA A C 1
ATOM 1001 O O . ALA A 1 128 ? 1.423 -16.375 -5.260 1.00 91.44 128 ALA A O 1
ATOM 1002 N N . LYS A 1 129 ? 0.731 -14.242 -5.121 1.00 91.38 129 LYS A N 1
ATOM 1003 C CA . LYS A 1 129 ? 0.833 -13.965 -6.558 1.00 91.38 129 LYS A CA 1
ATOM 1004 C C . LYS A 1 129 ? 2.270 -13.697 -6.970 1.00 91.38 129 LYS A C 1
ATOM 1006 O O . LYS A 1 129 ? 3.032 -12.981 -6.323 1.00 91.38 129 LYS A O 1
ATOM 1011 N N . SER A 1 130 ? 2.622 -14.187 -8.149 1.00 91.19 130 SER A N 1
ATOM 1012 C CA . SER A 1 130 ? 3.849 -13.780 -8.815 1.00 91.19 130 SER A CA 1
ATOM 1013 C C . SER A 1 130 ? 3.786 -12.300 -9.214 1.00 91.19 130 SER A C 1
ATOM 1015 O O . SER A 1 130 ? 2.731 -11.748 -9.536 1.00 91.19 130 SER A O 1
ATOM 1017 N N . ARG A 1 131 ? 4.952 -11.651 -9.318 1.00 89.81 131 ARG A N 1
ATOM 1018 C CA . ARG A 1 131 ? 5.050 -10.259 -9.802 1.00 89.81 131 ARG A CA 1
ATOM 1019 C C . ARG A 1 131 ? 4.411 -10.067 -11.187 1.00 89.81 131 ARG A C 1
ATOM 1021 O O . ARG A 1 131 ? 3.946 -8.978 -11.512 1.00 89.81 131 ARG A O 1
ATOM 1028 N N . MET A 1 132 ? 4.378 -11.121 -12.006 1.00 90.19 132 MET A N 1
ATOM 1029 C CA . MET A 1 132 ? 3.737 -11.097 -13.321 1.00 90.19 132 MET A CA 1
ATOM 1030 C C . MET A 1 132 ? 2.211 -11.150 -13.245 1.00 90.19 132 MET A C 1
ATOM 1032 O O . MET A 1 132 ? 1.568 -10.499 -14.063 1.00 90.19 132 MET A O 1
ATOM 1036 N N . GLU A 1 133 ? 1.640 -11.888 -12.295 1.00 90.56 133 GLU A N 1
ATOM 1037 C CA . GLU A 1 133 ? 0.190 -11.926 -12.058 1.00 90.56 133 GLU A CA 1
ATOM 1038 C C . GLU A 1 133 ? -0.297 -10.593 -11.491 1.00 90.56 133 GLU A C 1
ATOM 1040 O O . GLU A 1 133 ? -1.238 -10.022 -12.033 1.00 90.56 133 GLU A O 1
ATOM 1045 N N . ILE A 1 134 ? 0.423 -10.020 -10.518 1.00 90.94 134 ILE A N 1
ATOM 1046 C CA . ILE A 1 134 ? 0.145 -8.668 -9.998 1.00 90.94 134 ILE A CA 1
ATOM 1047 C C . ILE A 1 134 ? 0.142 -7.639 -11.141 1.00 90.94 134 ILE A C 1
ATOM 1049 O O . ILE A 1 134 ? -0.749 -6.795 -11.232 1.00 90.94 134 ILE A O 1
ATOM 1053 N N . LEU A 1 135 ? 1.117 -7.728 -12.054 1.00 88.19 135 LEU A N 1
ATOM 1054 C CA . LEU A 1 135 ? 1.172 -6.853 -13.226 1.00 88.19 135 LEU A CA 1
ATOM 1055 C C . LEU A 1 135 ? -0.003 -7.078 -14.188 1.00 88.19 135 LEU A C 1
ATOM 1057 O O . LEU A 1 135 ? -0.433 -6.131 -14.839 1.00 88.19 135 LEU A O 1
ATOM 1061 N N . GLN A 1 136 ? -0.478 -8.315 -14.341 1.00 87.06 136 GLN A N 1
ATOM 1062 C CA . GLN A 1 136 ? -1.606 -8.635 -15.217 1.00 87.06 136 GLN A CA 1
ATOM 1063 C C . GLN A 1 136 ? -2.927 -8.126 -14.647 1.00 87.06 136 GLN A C 1
ATOM 1065 O O . GLN A 1 136 ? -3.697 -7.535 -15.397 1.00 87.06 136 GLN A O 1
ATOM 1070 N N . GLU A 1 137 ? -3.158 -8.278 -13.344 1.00 87.25 137 GLU A N 1
ATOM 1071 C CA . GLU A 1 137 ? -4.338 -7.729 -12.665 1.00 87.25 137 GLU A CA 1
ATOM 1072 C C . GLU A 1 137 ? -4.393 -6.206 -12.796 1.00 87.25 137 GLU A C 1
ATOM 1074 O O . GLU A 1 137 ? -5.427 -5.643 -13.149 1.00 87.25 137 GLU A O 1
ATOM 1079 N N . ALA A 1 138 ? -3.243 -5.541 -12.660 1.00 84.00 138 ALA A N 1
ATOM 1080 C CA . ALA A 1 138 ? -3.134 -4.097 -12.838 1.00 84.00 138 ALA A CA 1
ATOM 1081 C C . ALA A 1 138 ? -3.408 -3.605 -14.276 1.00 84.00 138 ALA A C 1
ATOM 1083 O O . ALA A 1 138 ? -3.555 -2.403 -14.481 1.00 84.00 138 ALA A O 1
ATOM 1084 N N . ARG A 1 139 ? -3.481 -4.489 -15.287 1.00 75.31 139 ARG A N 1
ATOM 1085 C CA . ARG A 1 139 ? -3.864 -4.097 -16.660 1.00 75.31 139 ARG A CA 1
ATOM 1086 C C . ARG A 1 139 ? -5.359 -3.824 -16.815 1.00 75.31 139 ARG A C 1
ATOM 1088 O O . ARG A 1 139 ? -5.724 -3.157 -17.778 1.00 75.31 139 ARG A O 1
ATOM 1095 N N . GLY A 1 140 ? -6.197 -4.393 -15.944 1.00 62.22 140 GLY A N 1
ATOM 1096 C CA . GLY A 1 140 ? -7.653 -4.222 -15.983 1.00 62.22 140 GLY A CA 1
ATOM 1097 C C . GLY A 1 140 ? -8.125 -2.888 -15.402 1.00 62.22 140 GLY A C 1
ATOM 1098 O O . GLY A 1 140 ? -9.204 -2.418 -15.752 1.00 62.22 140 GLY A O 1
ATOM 1099 N N . GLU A 1 141 ? -7.301 -2.258 -14.565 1.00 58.12 141 GLU A N 1
ATOM 1100 C CA . GLU A 1 141 ? -7.548 -0.920 -14.033 1.00 58.12 141 GLU A CA 1
ATOM 1101 C C . GLU A 1 141 ? -7.222 0.143 -15.099 1.00 58.12 141 GLU A C 1
ATOM 1103 O O . GLU A 1 141 ? -6.178 0.047 -15.758 1.00 58.12 141 GLU A O 1
ATOM 1108 N N . PRO A 1 142 ? -8.073 1.168 -15.301 1.00 47.78 142 PRO A N 1
ATOM 1109 C CA . PRO A 1 142 ? -7.825 2.226 -16.270 1.00 47.78 142 PRO A CA 1
ATOM 1110 C C . PRO A 1 142 ? -6.612 3.062 -15.846 1.00 47.78 142 PRO A C 1
ATOM 1112 O O . PRO A 1 142 ? -6.714 4.077 -15.159 1.00 47.78 142 PRO A O 1
ATOM 1115 N N . PHE A 1 143 ? -5.430 2.642 -16.290 1.00 50.25 143 PHE A N 1
ATOM 1116 C CA . PHE A 1 143 ? -4.204 3.400 -16.118 1.00 50.25 143 PHE A CA 1
ATOM 1117 C C . PHE A 1 143 ? -4.189 4.555 -17.128 1.00 50.25 143 PHE A C 1
ATOM 1119 O O . PHE A 1 143 ? -3.842 4.388 -18.298 1.00 50.25 143 PHE A O 1
ATOM 1126 N N . THR A 1 144 ? -4.571 5.748 -16.676 1.00 47.47 144 THR A N 1
ATOM 1127 C CA . THR A 1 144 ? -4.746 6.973 -17.480 1.00 47.47 144 THR A CA 1
ATOM 1128 C C . THR A 1 144 ? -3.470 7.524 -18.133 1.00 47.47 144 THR A C 1
ATOM 1130 O O . THR A 1 144 ? -3.519 8.574 -18.766 1.00 47.47 144 THR A O 1
ATOM 1133 N N . SER A 1 145 ? -2.321 6.842 -18.048 1.00 46.50 145 SER A N 1
ATOM 1134 C CA . SER A 1 145 ? -1.043 7.353 -18.571 1.00 46.50 145 SER A CA 1
ATOM 1135 C C . SER A 1 145 ? -0.450 6.560 -19.748 1.00 46.50 145 SER A C 1
ATOM 1137 O O . SER A 1 145 ? 0.725 6.736 -20.081 1.00 46.50 145 SER A O 1
ATOM 1139 N N . CYS A 1 146 ? -1.224 5.695 -20.410 1.00 45.41 146 CYS A N 1
ATOM 1140 C CA . CYS A 1 146 ? -0.735 4.860 -21.517 1.00 45.41 146 CYS A CA 1
ATOM 1141 C C . CYS A 1 146 ? -0.254 5.636 -22.764 1.00 45.41 146 CYS A C 1
ATOM 1143 O O . CYS A 1 146 ? 0.349 5.036 -23.650 1.00 45.41 146 CYS A O 1
ATOM 1145 N N . ILE A 1 147 ? -0.430 6.961 -22.813 1.00 48.84 147 ILE A N 1
ATOM 1146 C CA . ILE A 1 147 ? -0.040 7.802 -23.954 1.00 48.84 147 ILE A CA 1
ATOM 1147 C C . ILE A 1 147 ? 1.392 8.378 -23.816 1.00 48.84 147 ILE A C 1
ATOM 1149 O O . ILE A 1 147 ? 2.008 8.716 -24.821 1.00 48.84 147 ILE A O 1
ATOM 1153 N N . SER A 1 148 ? 1.996 8.441 -22.619 1.00 56.22 148 SER A N 1
ATOM 1154 C CA . SER A 1 148 ? 3.230 9.235 -22.407 1.00 56.22 148 SER A CA 1
ATOM 1155 C C . SER A 1 148 ? 4.544 8.450 -22.271 1.00 56.22 148 SER A C 1
ATOM 1157 O O . SER A 1 148 ? 5.611 9.002 -22.537 1.00 56.22 148 SER A O 1
ATOM 1159 N N . ASN A 1 149 ? 4.518 7.164 -21.903 1.00 64.00 149 ASN A N 1
ATOM 1160 C CA . ASN A 1 149 ? 5.763 6.421 -21.638 1.00 64.00 149 ASN A CA 1
ATOM 1161 C C . ASN A 1 149 ? 6.529 6.029 -22.912 1.00 64.00 149 ASN A C 1
ATOM 1163 O O . ASN A 1 149 ? 7.760 5.993 -22.898 1.00 64.00 149 ASN A O 1
ATOM 1167 N N . GLY A 1 150 ? 5.820 5.766 -24.016 1.00 70.88 150 GLY A N 1
ATOM 1168 C CA . GLY A 1 150 ? 6.444 5.458 -25.308 1.00 70.88 150 GLY A CA 1
ATOM 1169 C C . GLY A 1 150 ? 7.261 6.635 -25.839 1.00 70.88 150 GLY A C 1
ATOM 1170 O O . GLY A 1 150 ? 8.429 6.469 -26.176 1.00 70.88 150 GLY A O 1
ATOM 1171 N N . ALA A 1 151 ? 6.689 7.841 -25.778 1.00 81.50 151 ALA A N 1
ATOM 1172 C CA . ALA A 1 151 ? 7.349 9.069 -26.210 1.00 81.50 151 ALA A CA 1
ATOM 1173 C C . ALA A 1 151 ? 8.628 9.366 -25.406 1.00 81.50 151 ALA A C 1
ATOM 1175 O O . ALA A 1 151 ? 9.633 9.776 -25.981 1.00 81.50 151 ALA A O 1
ATOM 1176 N N . ILE A 1 152 ? 8.629 9.112 -24.088 1.00 87.31 152 ILE A N 1
ATOM 1177 C CA . ILE A 1 152 ? 9.827 9.284 -23.249 1.00 87.31 152 ILE A CA 1
ATOM 1178 C C . ILE A 1 152 ? 10.931 8.314 -23.682 1.00 87.31 152 ILE A C 1
ATOM 1180 O O . ILE A 1 152 ? 12.085 8.720 -23.809 1.00 87.31 152 ILE A O 1
ATOM 1184 N N . LEU A 1 153 ? 10.609 7.038 -23.910 1.00 88.19 153 LEU A N 1
ATOM 1185 C CA . LEU A 1 153 ? 11.606 6.050 -24.331 1.00 88.19 153 LEU A CA 1
ATOM 1186 C C . LEU A 1 153 ? 12.167 6.380 -25.719 1.00 88.19 153 LEU A C 1
ATOM 1188 O O . LEU A 1 153 ? 13.385 6.400 -25.890 1.00 88.19 153 LEU A O 1
ATOM 1192 N N . GLU A 1 154 ? 11.300 6.717 -26.673 1.00 88.38 154 GLU A N 1
ATOM 1193 C CA . GLU A 1 154 ? 11.686 7.077 -28.040 1.00 88.38 154 GLU A CA 1
ATOM 1194 C C . GLU A 1 154 ? 12.547 8.344 -28.088 1.00 88.38 154 GLU A C 1
ATOM 1196 O O . GLU A 1 154 ? 13.595 8.338 -28.733 1.00 88.38 154 GLU A O 1
ATOM 1201 N N . HIS A 1 155 ? 12.185 9.388 -27.334 1.00 87.38 155 HIS A N 1
ATOM 1202 C CA . HIS A 1 155 ? 12.980 10.616 -27.217 1.00 87.38 155 HIS A CA 1
ATOM 1203 C C . HIS A 1 155 ? 14.392 10.353 -26.664 1.00 87.38 155 HIS A C 1
ATOM 1205 O O . HIS A 1 155 ? 15.343 11.053 -27.003 1.00 87.38 155 HIS A O 1
ATOM 1211 N N . ASN A 1 156 ? 14.553 9.328 -25.823 1.00 87.31 156 ASN A N 1
ATOM 1212 C CA . ASN A 1 156 ? 15.852 8.914 -25.290 1.00 87.31 156 ASN A CA 1
ATOM 1213 C C . ASN A 1 156 ? 16.559 7.857 -26.165 1.00 87.31 156 ASN A C 1
ATOM 1215 O O . ASN A 1 156 ? 17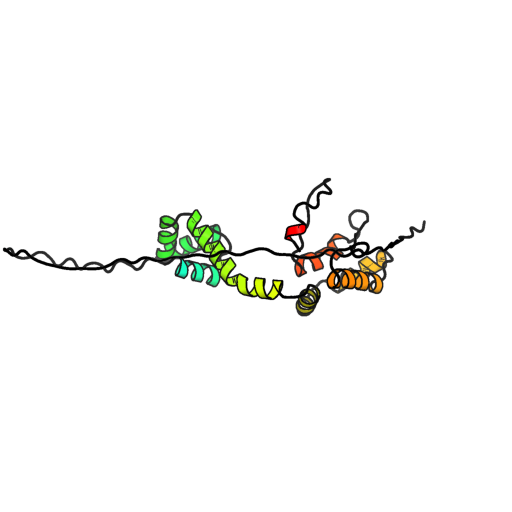.572 7.296 -25.748 1.00 87.31 156 ASN A O 1
ATOM 1219 N N . GLY A 1 157 ? 16.042 7.555 -27.363 1.00 90.00 157 GLY A N 1
ATOM 1220 C CA . GLY A 1 157 ? 16.615 6.556 -28.271 1.00 90.00 157 GLY A CA 1
ATOM 1221 C C . GLY A 1 157 ? 16.493 5.113 -27.767 1.00 90.00 157 GLY A C 1
ATOM 1222 O O . GLY A 1 157 ? 17.226 4.229 -28.212 1.00 90.00 157 GLY A O 1
ATOM 1223 N N . ILE A 1 158 ? 15.586 4.852 -26.822 1.00 89.94 158 ILE A N 1
ATOM 1224 C CA . ILE A 1 158 ? 15.363 3.533 -26.233 1.00 89.94 158 ILE A CA 1
ATOM 1225 C C . ILE A 1 158 ? 14.172 2.879 -26.927 1.00 89.94 158 ILE A C 1
ATOM 1227 O O . ILE A 1 158 ? 13.045 3.361 -26.878 1.00 89.94 158 ILE A O 1
ATOM 1231 N N . SER A 1 159 ? 14.397 1.710 -27.525 1.00 90.38 159 SER A N 1
ATOM 1232 C CA . SER A 1 159 ? 13.300 0.921 -28.086 1.00 90.38 159 SER A CA 1
ATOM 1233 C C . SER A 1 159 ? 12.346 0.449 -26.986 1.00 90.38 159 SER A C 1
ATOM 1235 O O . SER A 1 159 ? 12.745 -0.314 -26.098 1.00 90.38 159 SER A O 1
ATOM 1237 N N . CYS A 1 160 ? 11.062 0.795 -27.120 1.00 87.75 160 CYS A N 1
ATOM 1238 C CA . CYS A 1 160 ? 9.978 0.316 -26.259 1.00 87.75 160 CYS A CA 1
ATOM 1239 C C . CYS A 1 160 ? 9.992 -1.213 -26.096 1.00 87.75 160 CYS A C 1
ATOM 1241 O O . CYS A 1 160 ? 9.844 -1.726 -24.988 1.00 87.75 160 CYS A O 1
ATOM 1243 N N . LYS A 1 161 ? 10.253 -1.958 -27.181 1.00 88.56 161 LYS A N 1
ATOM 1244 C CA . LYS A 1 161 ? 10.335 -3.430 -27.155 1.00 88.56 161 LYS A CA 1
ATOM 1245 C C . LYS A 1 161 ? 11.501 -3.929 -26.302 1.00 88.56 161 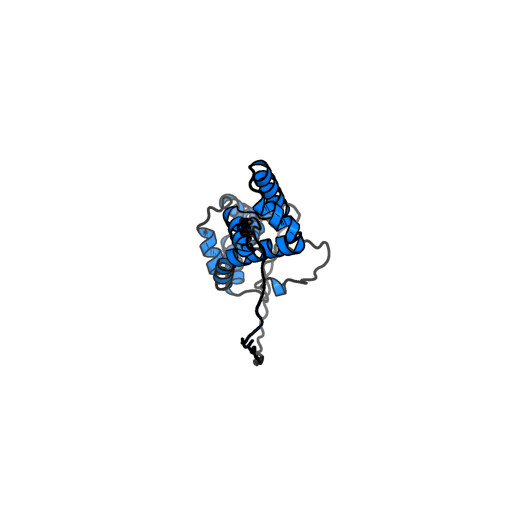LYS A C 1
ATOM 1247 O O . LYS A 1 161 ? 11.345 -4.886 -25.545 1.00 88.56 161 LYS A O 1
ATOM 1252 N N . SER A 1 162 ? 12.669 -3.295 -26.424 1.00 90.12 162 SER A N 1
ATOM 1253 C CA . SER A 1 162 ? 13.856 -3.685 -25.657 1.00 90.12 162 SER A CA 1
ATOM 1254 C C . SER A 1 162 ? 13.658 -3.418 -24.166 1.00 90.12 162 SER A C 1
ATOM 1256 O O . SER A 1 162 ? 13.913 -4.300 -23.345 1.00 90.12 162 SER A O 1
ATOM 1258 N N . PHE A 1 163 ? 13.121 -2.241 -23.832 1.00 90.00 163 PHE A N 1
ATOM 1259 C CA . PHE A 1 163 ? 12.815 -1.859 -22.458 1.00 90.00 163 PHE A CA 1
ATOM 1260 C C . PHE A 1 163 ? 11.763 -2.781 -21.827 1.00 90.00 163 PHE A C 1
ATOM 1262 O O . PHE A 1 163 ? 12.005 -3.355 -20.768 1.00 90.00 163 PHE A O 1
ATOM 1269 N N . ALA A 1 164 ? 10.641 -3.022 -22.514 1.00 88.75 164 ALA A N 1
ATOM 1270 C CA . ALA A 1 164 ? 9.587 -3.914 -22.028 1.00 88.75 164 ALA A CA 1
ATOM 1271 C C . ALA A 1 164 ? 10.097 -5.343 -21.781 1.00 88.75 164 ALA A C 1
ATOM 1273 O O . ALA A 1 164 ? 9.737 -5.973 -20.786 1.00 88.75 164 ALA A O 1
ATOM 1274 N N . ARG A 1 165 ? 10.972 -5.855 -22.656 1.00 90.06 165 ARG A N 1
ATOM 1275 C CA . ARG A 1 165 ? 11.608 -7.165 -22.473 1.00 90.06 165 ARG A CA 1
ATOM 1276 C C . ARG A 1 165 ? 12.506 -7.196 -21.238 1.00 90.06 165 ARG A C 1
ATOM 1278 O O . ARG A 1 165 ? 12.440 -8.171 -20.496 1.00 90.06 165 ARG A O 1
ATOM 1285 N N . ALA A 1 166 ? 13.305 -6.154 -21.008 1.00 90.31 166 ALA A N 1
ATOM 1286 C CA . ALA A 1 166 ? 14.149 -6.059 -19.819 1.00 90.31 166 ALA A CA 1
ATOM 1287 C C . ALA A 1 166 ? 13.302 -6.035 -18.536 1.00 90.31 166 ALA A C 1
ATOM 1289 O O . ALA A 1 166 ? 13.585 -6.786 -17.605 1.00 90.31 166 ALA A O 1
ATOM 1290 N N . VAL A 1 167 ? 12.223 -5.239 -18.510 1.00 89.44 167 VAL A N 1
ATOM 1291 C CA . VAL A 1 167 ? 11.296 -5.167 -17.365 1.00 89.44 167 VAL A CA 1
ATOM 1292 C C . VAL A 1 167 ? 10.641 -6.524 -17.117 1.00 89.44 167 VAL A C 1
ATOM 1294 O O . VAL A 1 167 ? 10.637 -7.012 -15.990 1.00 89.44 167 VAL A O 1
ATOM 1297 N N . LYS A 1 168 ? 10.150 -7.187 -18.169 1.00 89.50 168 LYS A N 1
ATOM 1298 C CA . LYS A 1 168 ? 9.566 -8.529 -18.059 1.00 89.50 168 LYS A CA 1
ATOM 1299 C C . LYS A 1 168 ? 10.572 -9.546 -17.516 1.00 89.50 168 LYS A C 1
ATOM 1301 O O . LYS A 1 168 ? 10.226 -10.344 -16.653 1.00 89.50 168 LYS A O 1
ATOM 1306 N N . GLU A 1 169 ? 11.812 -9.534 -18.004 1.00 91.25 169 GLU A N 1
ATOM 1307 C CA . GLU A 1 169 ? 12.845 -10.459 -17.532 1.00 91.25 169 GLU A CA 1
ATOM 1308 C C . GLU A 1 169 ? 13.188 -10.237 -16.054 1.00 91.25 169 GLU A C 1
ATOM 1310 O O . GLU A 1 169 ? 13.329 -11.216 -15.315 1.00 91.25 169 GLU A O 1
ATOM 1315 N N . LEU A 1 170 ? 13.264 -8.976 -15.619 1.00 90.75 170 LEU A N 1
ATOM 1316 C CA . LEU A 1 170 ? 13.451 -8.609 -14.217 1.00 90.75 170 LEU A CA 1
ATOM 1317 C C . LEU A 1 170 ? 12.297 -9.126 -13.344 1.00 90.75 170 LEU A C 1
ATOM 1319 O O . LEU A 1 170 ? 12.550 -9.770 -12.329 1.00 90.75 170 LEU A O 1
ATOM 1323 N N . LEU A 1 171 ? 11.043 -8.908 -13.754 1.00 90.06 171 LEU A N 1
ATOM 1324 C CA . LEU A 1 171 ? 9.866 -9.333 -12.986 1.00 90.06 171 LEU A CA 1
ATOM 1325 C C . LEU A 1 171 ? 9.715 -10.859 -12.925 1.00 90.06 171 LEU A C 1
ATOM 1327 O O . LEU A 1 171 ? 9.374 -11.393 -11.873 1.00 90.06 171 LEU A O 1
ATOM 1331 N N . CYS A 1 172 ? 10.009 -11.569 -14.018 1.00 90.25 172 CYS A N 1
ATOM 1332 C CA . CYS A 1 172 ? 9.956 -13.032 -14.061 1.00 90.25 172 CYS A CA 1
ATOM 1333 C C . CYS A 1 172 ? 11.066 -13.694 -13.239 1.00 90.25 172 CYS A C 1
ATOM 1335 O O . CYS A 1 172 ? 10.832 -14.715 -12.601 1.00 90.25 172 CYS A O 1
ATOM 1337 N N . LYS A 1 173 ? 12.302 -13.186 -13.329 1.00 89.81 173 LYS A N 1
ATOM 1338 C CA . LYS A 1 173 ? 13.486 -13.895 -12.814 1.00 89.81 173 LYS A CA 1
ATOM 1339 C C . LYS A 1 173 ? 14.051 -13.310 -11.518 1.00 89.81 173 LYS A C 1
ATOM 1341 O O . LYS A 1 173 ? 15.012 -13.873 -10.987 1.00 89.81 173 LYS A O 1
ATOM 1346 N N . GLY A 1 174 ? 13.502 -12.190 -11.058 1.00 87.81 174 GLY A N 1
ATOM 1347 C CA . GLY A 1 174 ? 13.938 -11.479 -9.864 1.00 87.81 174 GLY A CA 1
ATOM 1348 C C . GLY A 1 174 ? 15.309 -10.814 -9.998 1.00 87.81 174 GLY A C 1
ATOM 1349 O O . GLY A 1 174 ? 15.977 -10.845 -11.045 1.00 87.81 174 GLY A O 1
ATOM 1350 N N . ARG A 1 175 ? 15.749 -10.224 -8.884 1.00 86.50 175 ARG A N 1
ATOM 1351 C CA . ARG A 1 175 ? 17.045 -9.555 -8.751 1.00 86.50 175 ARG A CA 1
ATOM 1352 C C . ARG A 1 175 ? 18.177 -10.488 -9.156 1.00 86.50 175 ARG A C 1
ATOM 1354 O O . ARG A 1 175 ? 18.208 -11.671 -8.827 1.00 86.50 175 ARG A O 1
ATOM 1361 N N . GLY A 1 176 ? 19.145 -9.976 -9.901 1.00 85.06 176 GLY A N 1
ATOM 1362 C CA . GLY A 1 176 ? 20.340 -10.748 -10.214 1.00 85.06 176 GLY A CA 1
ATOM 1363 C C . GLY A 1 176 ? 21.316 -9.998 -11.091 1.00 85.06 176 GLY A C 1
ATOM 1364 O O . GLY A 1 176 ? 21.024 -8.927 -11.626 1.00 85.06 176 GLY A O 1
ATOM 1365 N N . LYS A 1 177 ? 22.497 -10.589 -11.253 1.00 87.31 177 LYS A N 1
ATOM 1366 C CA . LYS A 1 177 ? 23.550 -10.016 -12.086 1.00 87.31 177 LYS A CA 1
ATOM 1367 C C . LYS A 1 177 ? 23.009 -9.786 -13.501 1.00 87.31 177 LYS A C 1
ATOM 1369 O O . LYS A 1 177 ? 22.547 -10.731 -14.137 1.00 87.31 177 LYS A O 1
ATOM 1374 N N . TYR A 1 178 ? 23.073 -8.537 -13.966 1.00 83.94 178 TYR A N 1
ATOM 1375 C CA . TYR A 1 178 ? 22.618 -8.103 -15.297 1.00 83.94 178 TYR A CA 1
ATOM 1376 C C . TYR A 1 178 ? 21.109 -8.176 -15.556 1.00 83.94 178 TYR A C 1
ATOM 1378 O O . TYR A 1 178 ? 20.690 -8.073 -16.703 1.00 83.94 178 TYR A O 1
ATOM 1386 N N . ARG A 1 179 ? 20.298 -8.355 -14.509 1.00 85.12 179 ARG A N 1
ATOM 1387 C CA . ARG A 1 179 ? 18.831 -8.339 -14.614 1.00 85.12 179 ARG A CA 1
ATOM 1388 C C . ARG A 1 179 ? 18.214 -7.063 -14.054 1.00 85.12 179 ARG A C 1
ATOM 1390 O O . ARG A 1 179 ? 17.082 -6.748 -14.386 1.00 85.12 179 ARG A O 1
ATOM 1397 N N . ASN A 1 180 ? 18.962 -6.324 -13.239 1.00 88.06 180 ASN A N 1
ATOM 1398 C CA . ASN A 1 180 ? 18.511 -5.064 -12.661 1.00 88.06 180 ASN A CA 1
ATOM 1399 C C . ASN A 1 180 ? 18.522 -3.955 -13.721 1.00 88.06 180 ASN A C 1
ATOM 1401 O O . ASN A 1 180 ? 19.461 -3.859 -14.514 1.00 88.06 180 ASN A O 1
ATOM 1405 N N . ILE A 1 181 ? 17.504 -3.100 -13.691 1.00 88.06 181 ILE A N 1
ATOM 1406 C CA . ILE A 1 181 ? 17.386 -1.938 -14.573 1.00 88.06 181 ILE A CA 1
ATOM 1407 C C . ILE A 1 181 ? 17.751 -0.698 -13.769 1.00 88.06 181 ILE A C 1
ATOM 1409 O O . ILE A 1 181 ? 17.193 -0.461 -12.702 1.00 88.06 181 ILE A O 1
ATOM 1413 N N . MET A 1 182 ? 18.678 0.096 -14.295 1.00 88.06 182 MET A N 1
ATOM 1414 C CA . MET A 1 182 ? 19.051 1.385 -13.726 1.00 88.06 182 MET A CA 1
ATOM 1415 C C . MET A 1 182 ? 18.686 2.477 -14.726 1.00 88.06 182 MET A C 1
ATOM 1417 O O . MET A 1 182 ? 19.168 2.465 -15.858 1.00 88.06 182 MET A O 1
ATOM 1421 N N . LEU A 1 183 ? 17.834 3.414 -14.312 1.00 87.75 183 LEU A N 1
ATOM 1422 C CA . LEU A 1 183 ? 17.523 4.603 -15.099 1.00 87.75 183 LEU A CA 1
ATOM 1423 C C . LEU A 1 183 ? 18.491 5.718 -14.701 1.00 87.75 183 LEU A C 1
ATOM 1425 O O . LEU A 1 183 ? 18.465 6.189 -13.565 1.00 87.75 183 LEU A O 1
ATOM 1429 N N . THR A 1 184 ? 19.339 6.148 -15.631 1.00 88.12 184 THR A N 1
ATOM 1430 C CA . THR A 1 184 ? 20.318 7.222 -15.418 1.00 88.12 184 THR A CA 1
ATOM 1431 C C . THR A 1 184 ? 20.054 8.385 -16.366 1.00 88.12 184 THR A C 1
ATOM 1433 O O . THR A 1 184 ? 19.473 8.216 -17.434 1.00 88.12 184 THR A O 1
ATOM 1436 N N . GLY A 1 185 ? 20.430 9.591 -15.950 1.00 86.38 185 GLY A N 1
ATOM 1437 C CA . GLY A 1 185 ? 20.272 10.802 -16.753 1.00 86.38 185 GLY A CA 1
ATOM 1438 C C . GLY A 1 185 ? 20.029 12.042 -15.894 1.00 86.38 185 GLY A C 1
ATOM 1439 O O . GLY A 1 185 ? 19.736 11.900 -14.699 1.00 86.38 185 GLY A O 1
ATOM 1440 N N . PRO A 1 186 ? 20.115 13.245 -16.480 1.00 85.56 186 PRO A N 1
ATOM 1441 C CA . PRO A 1 186 ? 19.907 14.496 -15.761 1.00 85.56 186 PRO A CA 1
ATOM 1442 C C . PRO A 1 186 ? 18.469 14.645 -15.240 1.00 85.56 186 PRO A C 1
ATOM 1444 O O . PRO A 1 186 ? 17.579 13.819 -15.488 1.00 85.56 186 PRO A O 1
ATOM 1447 N N . THR A 1 187 ? 18.241 15.680 -14.436 1.00 83.94 187 THR A N 1
ATOM 1448 C CA . THR A 1 187 ? 16.904 16.050 -13.957 1.00 83.94 187 THR A CA 1
ATOM 1449 C C . THR A 1 187 ? 15.965 16.288 -15.148 1.00 83.94 187 THR A C 1
ATOM 1451 O O . THR A 1 187 ? 16.410 16.667 -16.226 1.00 83.94 187 THR A O 1
ATOM 1454 N N . ASN A 1 188 ? 14.665 16.035 -14.971 1.00 83.38 188 ASN A N 1
ATOM 1455 C CA . ASN A 1 188 ? 13.622 16.241 -15.990 1.00 83.38 188 ASN A CA 1
ATOM 1456 C C . ASN A 1 188 ? 13.671 15.327 -17.237 1.00 83.38 188 ASN A C 1
ATOM 1458 O O . ASN A 1 188 ? 12.955 15.574 -18.198 1.00 83.38 188 ASN A O 1
ATOM 1462 N N . CYS A 1 189 ? 14.411 14.211 -17.217 1.00 83.75 189 CYS A N 1
ATOM 1463 C CA . CYS A 1 189 ? 14.427 13.230 -18.324 1.00 83.75 189 CYS A CA 1
ATOM 1464 C C . CYS A 1 189 ? 13.336 12.140 -18.261 1.00 83.75 189 CYS A C 1
ATOM 1466 O O . CYS A 1 189 ? 13.502 11.073 -18.844 1.00 83.75 189 CYS A O 1
ATOM 1468 N N . GLY A 1 190 ? 12.257 12.331 -17.497 1.00 84.44 190 GLY A N 1
ATOM 1469 C CA . GLY A 1 190 ? 11.159 11.353 -17.454 1.00 84.44 190 GLY A CA 1
ATOM 1470 C C . GLY A 1 190 ? 11.396 10.093 -16.602 1.00 84.44 190 GLY A C 1
ATOM 1471 O O . GLY A 1 190 ? 10.529 9.227 -16.558 1.00 84.44 190 GLY A O 1
ATOM 1472 N N . LYS A 1 191 ? 12.522 9.976 -15.878 1.00 86.69 191 LYS A N 1
ATOM 1473 C CA . LYS A 1 191 ? 12.840 8.790 -15.045 1.00 86.69 191 LYS A CA 1
ATOM 1474 C C . LYS A 1 191 ? 11.742 8.469 -14.022 1.00 86.69 191 LYS A C 1
ATOM 1476 O O . LYS A 1 191 ? 11.288 7.335 -13.939 1.00 86.69 191 LYS A O 1
ATOM 1481 N N . THR A 1 192 ? 11.295 9.479 -13.277 1.00 83.25 192 THR A N 1
ATOM 1482 C CA . THR A 1 192 ? 10.227 9.338 -12.275 1.00 83.25 192 THR A CA 1
ATOM 1483 C C . THR A 1 192 ? 8.900 8.956 -12.927 1.00 83.25 192 THR A C 1
ATOM 1485 O O . THR A 1 192 ? 8.200 8.089 -12.423 1.00 83.25 192 THR A O 1
ATOM 1488 N N . PHE A 1 193 ? 8.595 9.516 -14.102 1.00 85.06 193 PHE A N 1
ATOM 1489 C CA . PHE A 1 193 ? 7.393 9.166 -14.863 1.00 85.06 193 PHE A CA 1
ATOM 1490 C C . PHE A 1 193 ? 7.382 7.694 -15.298 1.00 85.06 193 PHE A C 1
ATOM 1492 O O . PHE A 1 193 ? 6.337 7.057 -15.233 1.00 85.06 193 PHE A O 1
ATOM 1499 N N . LEU A 1 194 ? 8.540 7.131 -15.661 1.00 85.38 194 LEU A N 1
ATOM 1500 C CA . LEU A 1 194 ? 8.663 5.706 -15.985 1.00 85.38 194 LEU A CA 1
ATOM 1501 C C . LEU A 1 194 ? 8.537 4.790 -14.753 1.00 85.38 194 LEU A C 1
ATOM 1503 O O . LEU A 1 194 ? 8.086 3.655 -14.893 1.00 85.38 194 LEU A O 1
ATOM 1507 N N . LEU A 1 195 ? 8.932 5.255 -13.561 1.00 83.88 195 LEU A N 1
ATOM 1508 C CA . LEU A 1 195 ? 8.910 4.457 -12.324 1.00 83.88 195 LEU A CA 1
ATOM 1509 C C . LEU A 1 195 ? 7.579 4.524 -11.571 1.00 83.88 195 LEU A C 1
ATOM 1511 O O . LEU A 1 195 ? 7.169 3.522 -10.995 1.00 83.88 195 LEU A O 1
ATOM 1515 N N . ASN A 1 196 ? 6.878 5.659 -11.599 1.00 83.31 196 ASN A N 1
ATOM 1516 C CA . ASN A 1 196 ? 5.625 5.858 -10.863 1.00 83.31 196 ASN A CA 1
ATOM 1517 C C . ASN A 1 196 ? 4.567 4.759 -11.092 1.00 83.31 196 ASN A C 1
ATOM 1519 O O . ASN A 1 196 ? 3.990 4.302 -10.104 1.00 83.31 196 ASN A O 1
ATOM 1523 N N . PRO A 1 197 ? 4.331 4.270 -12.329 1.00 84.69 197 PRO A N 1
ATOM 1524 C CA . PRO A 1 197 ? 3.421 3.149 -12.560 1.00 84.69 197 PRO A CA 1
ATOM 1525 C C . PRO A 1 197 ? 3.833 1.894 -11.787 1.00 84.69 197 PRO A C 1
ATOM 1527 O O . PRO A 1 197 ? 3.003 1.234 -11.174 1.00 84.69 197 PRO A O 1
ATOM 1530 N N . LEU A 1 198 ? 5.130 1.579 -11.776 1.00 84.19 198 LEU A N 1
ATOM 1531 C CA . LEU A 1 198 ? 5.656 0.409 -11.078 1.00 84.19 198 LEU A CA 1
ATOM 1532 C C . LEU A 1 198 ? 5.579 0.586 -9.561 1.00 84.19 198 LEU A C 1
ATOM 1534 O O . LEU A 1 198 ? 5.250 -0.369 -8.865 1.00 84.19 198 LEU A O 1
ATOM 1538 N N . ASN A 1 199 ? 5.812 1.799 -9.056 1.00 84.25 199 ASN A N 1
ATOM 1539 C CA . ASN A 1 199 ? 5.671 2.103 -7.634 1.00 84.25 199 ASN A CA 1
ATOM 1540 C C . ASN A 1 199 ? 4.221 1.942 -7.167 1.00 84.25 199 ASN A C 1
ATOM 1542 O O . ASN A 1 199 ? 3.984 1.377 -6.106 1.00 84.25 199 ASN A O 1
ATOM 1546 N N . SER A 1 200 ? 3.252 2.374 -7.977 1.00 84.50 200 SER A N 1
ATOM 1547 C CA . SER A 1 200 ? 1.831 2.185 -7.679 1.00 84.50 200 SER A CA 1
ATOM 1548 C C . SER A 1 200 ? 1.427 0.708 -7.719 1.00 84.50 200 SER A C 1
ATOM 1550 O O . SER A 1 200 ? 0.727 0.248 -6.821 1.00 84.50 200 SER A O 1
ATOM 1552 N N . ILE A 1 201 ? 1.894 -0.045 -8.721 1.00 87.94 201 ILE A N 1
ATOM 1553 C CA . ILE A 1 201 ? 1.522 -1.454 -8.902 1.00 87.94 201 ILE A CA 1
ATOM 1554 C C . ILE A 1 201 ? 2.167 -2.350 -7.855 1.00 87.94 201 ILE A C 1
ATOM 1556 O O . ILE A 1 201 ? 1.506 -3.266 -7.386 1.00 87.94 201 ILE A O 1
ATOM 1560 N N . PHE A 1 202 ? 3.435 -2.129 -7.507 1.00 86.75 202 PHE A N 1
ATOM 1561 C CA . PHE A 1 202 ? 4.206 -3.021 -6.637 1.00 86.75 202 PHE A CA 1
ATOM 1562 C C . PHE A 1 202 ? 4.442 -2.470 -5.230 1.00 86.75 202 PHE A C 1
ATOM 1564 O O . PHE A 1 202 ? 5.061 -3.170 -4.440 1.00 86.75 202 PHE A O 1
ATOM 1571 N N . GLN A 1 203 ? 3.951 -1.266 -4.906 1.00 82.25 203 GLN A N 1
ATOM 1572 C CA . GLN A 1 203 ? 4.187 -0.604 -3.612 1.00 82.25 203 GLN A CA 1
ATOM 1573 C C . GLN A 1 203 ? 5.684 -0.584 -3.261 1.00 82.25 203 GLN A C 1
ATOM 1575 O O . GLN A 1 203 ? 6.105 -0.959 -2.171 1.00 82.25 203 GLN A O 1
ATOM 1580 N N . THR A 1 204 ? 6.511 -0.213 -4.242 1.00 78.19 204 THR A N 1
ATOM 1581 C CA . THR A 1 204 ? 7.967 -0.323 -4.126 1.00 78.19 204 THR A CA 1
ATOM 1582 C C . THR A 1 204 ? 8.526 0.651 -3.094 1.00 78.19 204 THR A C 1
ATOM 1584 O O . THR A 1 204 ? 8.077 1.790 -2.950 1.00 78.19 204 THR A O 1
ATOM 1587 N N . PHE A 1 205 ? 9.588 0.219 -2.420 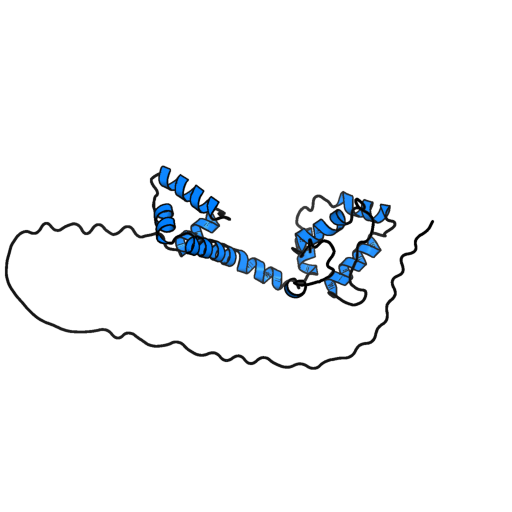1.00 70.62 205 PHE A N 1
ATOM 1588 C CA . PHE A 1 205 ? 10.377 1.091 -1.566 1.00 70.62 205 PHE A CA 1
ATOM 1589 C C . PHE A 1 205 ? 11.177 2.093 -2.412 1.00 70.62 205 PHE A C 1
ATOM 1591 O O . PHE A 1 205 ? 12.048 1.718 -3.201 1.00 70.62 205 PHE A O 1
ATOM 1598 N N . THR A 1 206 ? 10.916 3.385 -2.226 1.00 65.50 206 THR A N 1
ATOM 1599 C CA . THR A 1 206 ? 11.774 4.460 -2.732 1.00 65.50 206 THR A CA 1
ATOM 1600 C C . THR A 1 206 ? 12.655 4.962 -1.601 1.00 65.50 206 THR A C 1
ATOM 1602 O O . THR A 1 206 ? 12.157 5.656 -0.718 1.00 65.50 206 THR A O 1
ATOM 1605 N N . ASN A 1 207 ? 13.953 4.647 -1.629 1.00 60.62 207 ASN A N 1
ATOM 1606 C CA . ASN A 1 207 ? 14.903 5.224 -0.681 1.00 60.62 207 ASN A CA 1
ATOM 1607 C C . ASN A 1 207 ? 15.049 6.736 -0.960 1.00 60.62 207 ASN A C 1
ATOM 1609 O O . ASN A 1 207 ? 15.575 7.090 -2.020 1.00 60.62 207 ASN A O 1
ATOM 1613 N N . PRO A 1 208 ? 14.625 7.639 -0.055 1.00 52.47 208 PRO A N 1
ATOM 1614 C CA . PRO A 1 208 ? 14.776 9.078 -0.251 1.00 52.47 208 PRO A CA 1
ATOM 1615 C C . PRO A 1 208 ? 16.202 9.576 0.036 1.00 52.47 208 PRO A C 1
ATOM 1617 O O . PRO A 1 208 ? 16.454 10.773 -0.088 1.00 52.47 208 PRO A O 1
ATOM 1620 N N . ALA A 1 209 ? 17.132 8.706 0.453 1.00 47.62 209 ALA A N 1
ATOM 1621 C CA . ALA A 1 209 ? 18.438 9.120 0.950 1.00 47.62 209 ALA A CA 1
ATOM 1622 C C . ALA A 1 209 ? 19.334 9.701 -0.155 1.00 47.62 209 ALA A C 1
ATOM 1624 O O . ALA A 1 209 ? 20.055 9.011 -0.879 1.00 47.62 209 ALA A O 1
ATOM 1625 N N . THR A 1 210 ? 19.325 11.028 -0.206 1.00 47.66 210 THR A N 1
ATOM 1626 C CA . THR A 1 210 ? 20.518 11.867 -0.299 1.00 47.66 210 THR A CA 1
ATOM 1627 C C . THR A 1 210 ? 21.798 11.102 0.076 1.00 47.66 210 THR A C 1
ATOM 1629 O O . THR A 1 210 ? 22.035 10.725 1.220 1.00 47.66 210 THR A O 1
ATOM 1632 N N . THR A 1 211 ? 22.670 10.901 -0.913 1.00 39.66 211 THR A N 1
ATOM 1633 C CA . THR A 1 211 ? 24.106 10.581 -0.762 1.00 39.66 211 THR A CA 1
ATOM 1634 C C . THR A 1 211 ? 24.533 9.252 -0.114 1.00 39.66 211 THR A C 1
ATOM 1636 O O . THR A 1 211 ? 25.728 8.969 -0.119 1.00 39.66 211 THR A O 1
ATOM 1639 N N . SER A 1 212 ? 23.629 8.384 0.354 1.00 45.09 212 SER A N 1
ATOM 1640 C CA . SER A 1 212 ? 23.991 7.068 0.912 1.00 45.09 212 SER A CA 1
ATOM 1641 C C . SER A 1 212 ? 23.474 5.918 0.042 1.00 45.09 212 SER A C 1
ATOM 1643 O O . SER A 1 212 ? 22.274 5.685 -0.059 1.00 45.09 212 SER A O 1
ATOM 1645 N N . PHE A 1 213 ? 24.393 5.159 -0.567 1.00 50.91 213 PHE A N 1
ATOM 1646 C CA . PHE A 1 213 ? 24.113 3.944 -1.355 1.00 50.91 213 PHE A CA 1
ATOM 1647 C C . PHE A 1 213 ? 23.751 2.715 -0.498 1.00 50.91 213 PHE A C 1
ATOM 1649 O O . PHE A 1 213 ? 23.753 1.585 -0.998 1.00 50.91 213 PHE A O 1
ATOM 1656 N N . ALA A 1 214 ? 23.480 2.894 0.794 1.00 50.59 214 ALA A N 1
ATOM 1657 C CA . ALA A 1 214 ? 23.170 1.784 1.676 1.00 50.59 214 ALA A CA 1
ATOM 1658 C C . ALA A 1 214 ? 21.742 1.282 1.391 1.00 50.59 214 ALA A C 1
ATOM 1660 O O . ALA A 1 214 ? 20.758 1.932 1.736 1.00 50.59 214 ALA A O 1
ATOM 1661 N N . TRP A 1 215 ? 21.633 0.112 0.754 1.00 54.91 215 TRP A N 1
ATOM 1662 C CA . TRP A 1 215 ? 20.385 -0.637 0.527 1.00 54.91 215 TRP A CA 1
ATOM 1663 C C . TRP A 1 215 ? 19.836 -1.258 1.829 1.00 54.91 215 TRP A C 1
ATOM 1665 O O . TRP A 1 215 ? 19.384 -2.400 1.840 1.00 54.91 215 TRP A O 1
ATOM 1675 N N . ILE A 1 216 ? 19.916 -0.529 2.942 1.00 54.12 216 ILE A N 1
ATOM 1676 C CA . ILE A 1 216 ? 19.382 -0.965 4.234 1.00 54.12 216 ILE A CA 1
ATOM 1677 C C . ILE A 1 216 ? 17.851 -0.986 4.106 1.00 54.12 216 ILE A C 1
ATOM 1679 O O . ILE A 1 216 ? 17.264 0.008 3.684 1.00 54.12 216 ILE A O 1
ATOM 1683 N N . GLY A 1 217 ? 17.225 -2.130 4.403 1.00 54.50 217 GLY A N 1
ATOM 1684 C CA . GLY A 1 217 ? 15.772 -2.343 4.293 1.00 54.50 217 GLY A CA 1
ATOM 1685 C C . GLY A 1 217 ? 15.279 -2.881 2.942 1.00 54.50 217 GLY A C 1
ATOM 1686 O O . GLY A 1 217 ? 14.103 -3.188 2.796 1.00 54.50 217 GLY A O 1
ATOM 1687 N N . ALA A 1 218 ? 16.157 -3.058 1.948 1.00 56.25 218 ALA A N 1
ATOM 1688 C CA . ALA A 1 218 ? 15.759 -3.628 0.654 1.00 56.25 218 ALA A CA 1
ATOM 1689 C C . ALA A 1 218 ? 15.419 -5.128 0.720 1.00 56.25 218 ALA A C 1
ATOM 1691 O O . ALA A 1 218 ? 14.770 -5.646 -0.183 1.00 56.25 218 ALA A O 1
ATOM 1692 N N . GLU A 1 219 ? 15.892 -5.813 1.760 1.00 54.41 219 GLU A N 1
ATOM 1693 C CA . GLU A 1 219 ? 15.655 -7.240 2.003 1.00 54.41 219 GLU A CA 1
ATOM 1694 C C . GLU A 1 219 ? 14.241 -7.504 2.540 1.00 54.41 219 GLU A C 1
ATOM 1696 O O . GLU A 1 219 ? 13.686 -8.565 2.293 1.00 54.41 219 GLU A O 1
ATOM 1701 N N . GLU A 1 220 ? 13.635 -6.523 3.213 1.00 53.78 220 GLU A N 1
ATOM 1702 C CA . GLU A 1 220 ? 12.285 -6.618 3.791 1.00 53.78 220 GLU A CA 1
ATOM 1703 C C . GLU A 1 220 ? 11.174 -6.307 2.770 1.00 53.78 220 GLU A C 1
ATOM 1705 O O . GLU A 1 220 ? 9.997 -6.509 3.049 1.00 53.78 220 GLU A O 1
ATOM 1710 N N . ALA A 1 221 ? 11.543 -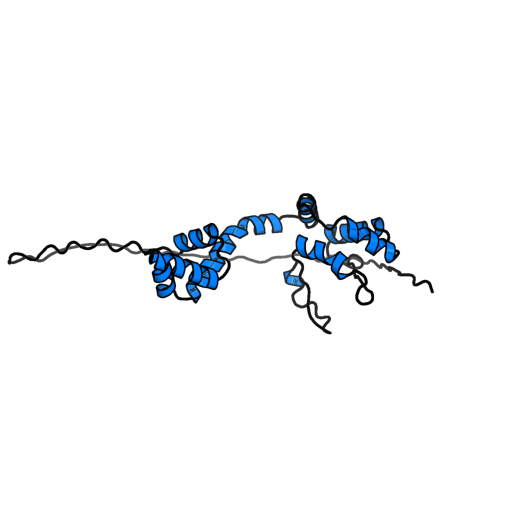5.806 1.586 1.00 52.97 221 ALA A N 1
ATOM 1711 C CA . ALA A 1 221 ? 10.626 -5.416 0.514 1.00 52.97 221 ALA A CA 1
ATOM 1712 C C . ALA A 1 221 ? 10.522 -6.455 -0.627 1.00 52.97 221 ALA A C 1
ATOM 1714 O O . ALA A 1 221 ? 9.953 -6.141 -1.678 1.00 52.97 221 ALA A O 1
ATOM 1715 N N . GLU A 1 222 ? 11.123 -7.645 -0.470 1.00 44.84 222 GLU A N 1
ATOM 1716 C CA . GLU A 1 222 ? 11.093 -8.738 -1.465 1.00 44.84 222 GLU A CA 1
ATOM 1717 C C . GLU A 1 222 ? 9.877 -9.657 -1.346 1.00 44.84 222 GLU A C 1
ATOM 1719 O O . GLU A 1 222 ? 9.393 -10.038 -2.448 1.00 44.84 222 GLU A O 1
#

Organism: Acropora cervicornis (NCBI:txid6130)

Foldseek 3Di:
DDDDDDDDDDDDDDDDDDDDDDDDDDDDDDDDDDDDDDDDDDDDDDDDPPDPPPPPPDAQDLVNVLVVCVVVVPQDPVSLVVVCVVCVVVVNNRSVVVCVVCDDVSNVVSNVVSVCVVCVVVVVVVVPDQLVVLVVVVVVDPPVCPPPPCVLCVVVVHDPVVVVVLVVQCSVPHDDDSSDDDDDDDPPSCPCVVCVVVCVSLVDDDDPDDPDPDCPCVVVSD

InterPro domains:
  IPR027417 P-loop containing nucleoside triphosphate hydrolase [G3DSA:3.40.50.300] (149-222)
  IPR027417 P-loop containing nucleoside triphosphate hydrolase [SSF52540] (152-203)

Radius of gyration: 30.86 Å; chains: 1; bounding box: 70×44×92 Å

Secondary structure (DSSP, 8-state):
-------------------------------------------------------PPPPPPHHHHHHHHHHHT--SHHHHHHHHHHHHTTT--HHHHHHHHHHHHHHHHHHHHHHHHHHHHHHHHHHHS-HHHHHHHTTSS--TTTTTHHHHHHHTT--HHHHHHHHHHHHHH-S-TTT------STTSSHHHHHHHHHHHHT------TT----TTTTTT-

Sequence (222 aa):
MNAHMAIKTSRKRRIRPEMNIGLESDNEDSLLKEDPGLSGLSGDDEIGEKSKKEKKRKRLSAFEFSKIIVSKGLKSHTDVLALAHMQKNKGKTDMAESIVNWGSKVVNEVLRTAWEMEEAKAAQERAAKSRMEILQEARGEPFTSCISNGAILEHNGISCKSFARAVKELLCKGRGKYRNIMLTGPTNCGKTFLLNPLNSIFQTFTNPATTSFAWIGAEEAE

pLDDT: mean 71.99, std 24.62, range [27.39, 97.25]